Protein AF-A0A3D4Q399-F1 (afdb_monomer)

Radius of gyration: 35.66 Å; Cα contacts (8 Å, |Δi|>4): 294; chains: 1; bounding box: 80×86×96 Å

Mean predicted aligned error: 15.72 Å

Sequence (279 aa):
MKLKARSMSRVTKSSGGRRWWSLGGRVKPSRARSAFMILAFTISIWSCSKIPARKALINIVTPPGIKRGSLNWRVMMNFKSSLLRMRQRAFTLIEMLVVLIIVSLIVTLIVQGFGYTLGLYQRVVKSQNNAYQEVLVYHWFTSSLQSQVAMRPDDRALEGDSVQLSTYSFQPLLAKQGVKTLIRWELQVQAGELVLGYTEGQTRFPVQRWPRATGQFEYLDDQGKWLRNWPAEKTDSNPLPKAIRLLVNSGRDSFNYVVKVETRQRAEVTSDELMYGRD

Solvent-accessible surface area (backbone atoms only — not comparable to full-atom values): 17816 Å² total; per-residue (Å²): 139,90,85,88,88,78,87,84,90,82,87,83,87,82,89,77,89,77,92,78,81,86,82,85,80,81,79,78,81,84,86,77,88,90,84,89,85,84,86,84,86,85,85,82,91,84,83,86,88,80,82,81,87,73,88,73,86,73,84,74,82,75,80,89,79,79,80,81,74,84,74,72,76,85,72,78,84,68,81,70,90,80,81,86,84,74,81,87,65,83,76,47,74,64,58,62,49,52,50,52,52,54,51,53,52,51,53,50,53,49,55,53,53,50,53,53,53,53,54,51,50,53,51,51,53,54,52,48,54,53,53,51,50,55,51,50,51,51,49,54,55,37,49,34,50,34,40,34,48,72,49,58,94,92,42,87,24,46,43,33,39,38,47,36,38,37,33,36,12,30,34,47,93,82,57,66,69,76,41,86,38,59,36,33,44,36,57,43,80,55,98,65,21,29,30,39,33,41,34,45,84,90,49,71,50,79,73,47,77,38,73,65,31,50,67,37,36,36,32,23,43,97,87,71,46,77,33,53,45,38,69,60,88,92,58,97,58,75,71,61,50,54,26,42,33,42,41,35,43,40,90,90,48,74,49,76,50,76,33,66,41,49,76,56,75,70,78,74,81,48,74,67,46,55,73,70,73,59,127

Secondary structure (DSSP, 8-state):
----------------------------------SS-SS--SS-SS---------------PPS--------GGGSS------S--------HHHHHHHHHHHHHHHHHHHHHHHHHHHHHHHHHHHHHHHHHHHHHHHHHHHHHHTBBPPPTTS--EEE-SSEEEEEESS-SSSPTTS-EEEEEEEEEETTEEEEEEEETTEEEEEEEEET-EEEEEEE-TTS-EESSBSPTT----SS-SEEEEEEEETTEEEEEEEE---BPPPP--HHHHHTT--

Nearest PDB structures (foldseek):
  8es4-assembly1_A  TM=5.317E-01  e=3.625E-01  Shigella phage Buco
  3fdc-assembly1_B-2  TM=2.762E-01  e=4.553E-01  Gallus gallus
  8xb5-assembly1_A  TM=3.349E-01  e=1.200E+00  Acinetobacter phage SH-Ab 15497
  5im6-assembly1_U  TM=2.715E-01  e=1.345E+00  Deinococcus radiodurans R1 = ATCC 13939 = DSM 20539
  3nqn-assembly1_A  TM=2.653E-01  e=2.005E+00  Deinococcus radiodurans

Foldseek 3Di:
DDDDDDDDDDDDDDDDDDDDDDDDPPDDPPPDDDPDDDPPDDDDPPDDPDDDDDPDPDPPPDDPDDDDDPDPPPPPPPPDPPPPDDDPPCPDPVNVVVVVVVVVVVVVVVVVVVVVVVVVVVVVVVVVVVVVLVVVLLCLVQQFQQQFEQDDPVDQAWWDFFFKIKHWGQDHPPDDRRDTWIKMWGWDQDPQKTWTWIDTDHDIDTSDIAHNKDKTKWFQAPVRDTHRTPPDPPDPGRSHGQKMWMWMGHPPDIDIRIHGHDHPDDPDCPPVNVVVVND

pLDDT: mean 77.87, std 21.14, range [39.78, 98.62]

Structure (mmCIF, N/CA/C/O backbone):
data_AF-A0A3D4Q399-F1
#
_entry.id   AF-A0A3D4Q399-F1
#
loop_
_atom_site.group_PDB
_atom_site.id
_atom_site.type_symbol
_atom_site.label_atom_id
_atom_site.label_alt_id
_atom_site.label_comp_id
_atom_site.label_asym_id
_atom_site.label_entity_id
_atom_site.label_seq_id
_atom_site.pdbx_PDB_ins_code
_atom_site.Cartn_x
_atom_site.Cartn_y
_atom_site.Cartn_z
_atom_site.occupancy
_atom_site.B_iso_or_equiv
_atom_site.auth_seq_id
_atom_site.auth_comp_id
_atom_site.auth_asym_id
_atom_site.auth_atom_id
_atom_site.pdbx_PDB_model_num
ATOM 1 N N . MET A 1 1 ? 31.698 -28.554 -42.834 1.00 47.84 1 MET A N 1
ATOM 2 C CA . MET A 1 1 ? 32.260 -29.155 -41.605 1.00 47.84 1 MET A CA 1
ATOM 3 C C . MET A 1 1 ? 31.104 -29.519 -40.679 1.00 47.84 1 MET A C 1
ATOM 5 O O . MET A 1 1 ? 30.393 -28.636 -40.226 1.00 47.84 1 MET A O 1
ATOM 9 N N . LYS A 1 2 ? 30.827 -30.820 -40.52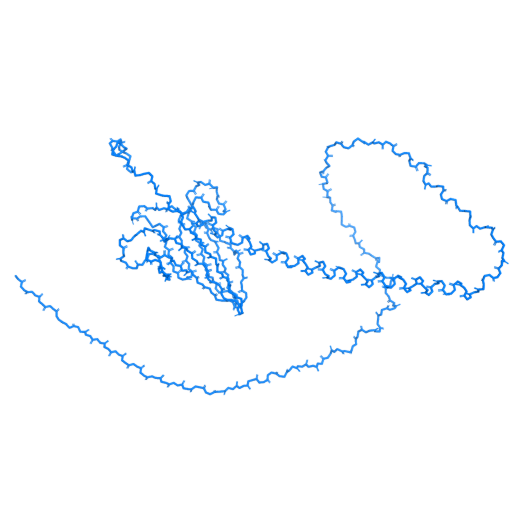8 1.00 46.53 2 LYS A N 1
ATOM 10 C CA . LYS A 1 2 ? 29.749 -31.389 -39.701 1.00 46.53 2 LYS A CA 1
ATOM 11 C C . LYS A 1 2 ? 30.276 -31.602 -38.285 1.00 46.53 2 LYS A C 1
ATOM 13 O O . LYS A 1 2 ? 31.221 -32.366 -38.162 1.00 46.53 2 LYS A O 1
ATOM 18 N N . LEU A 1 3 ? 29.613 -31.085 -37.252 1.00 47.97 3 LEU A N 1
ATOM 19 C CA . LEU A 1 3 ? 29.623 -31.721 -35.931 1.00 47.97 3 LEU A CA 1
ATOM 20 C C . LEU A 1 3 ? 28.232 -31.608 -35.299 1.00 47.97 3 LEU A C 1
ATOM 22 O O . LEU A 1 3 ? 27.716 -30.536 -35.009 1.00 47.97 3 LEU A O 1
ATOM 26 N N . LYS A 1 4 ? 27.621 -32.784 -35.179 1.00 54.34 4 LYS A N 1
ATOM 27 C CA . LYS A 1 4 ? 26.294 -33.093 -34.661 1.00 54.34 4 LYS A CA 1
ATOM 28 C C . LYS A 1 4 ? 26.519 -33.638 -33.254 1.00 54.34 4 LYS A C 1
ATOM 30 O O . LYS A 1 4 ? 27.034 -34.745 -33.133 1.00 54.34 4 LYS A O 1
ATOM 35 N N . ALA A 1 5 ? 26.153 -32.890 -32.217 1.00 52.06 5 ALA A N 1
ATOM 36 C CA . ALA A 1 5 ? 26.158 -33.383 -30.841 1.00 52.06 5 ALA A CA 1
ATOM 37 C C . ALA A 1 5 ? 24.713 -33.592 -30.374 1.00 52.06 5 ALA A C 1
ATOM 39 O O . ALA A 1 5 ? 23.863 -32.710 -30.456 1.00 52.06 5 ALA A O 1
ATOM 40 N N . ARG A 1 6 ? 24.448 -34.831 -29.974 1.00 52.09 6 ARG A N 1
ATOM 41 C CA . ARG A 1 6 ? 23.167 -35.440 -29.622 1.00 52.09 6 ARG A CA 1
ATOM 42 C C . ARG A 1 6 ? 23.234 -35.794 -28.133 1.00 52.09 6 ARG A C 1
ATOM 44 O O . ARG A 1 6 ? 24.308 -36.160 -27.672 1.00 52.09 6 ARG A O 1
ATOM 51 N N . SER A 1 7 ? 22.068 -35.858 -27.483 1.00 42.72 7 SER A N 1
ATOM 52 C CA . SER A 1 7 ? 21.807 -36.526 -26.190 1.00 42.72 7 SER A CA 1
ATOM 53 C C . SER A 1 7 ? 22.109 -35.693 -24.936 1.00 42.72 7 SER A C 1
ATOM 55 O O . SER A 1 7 ? 23.240 -35.296 -24.711 1.00 42.72 7 SER A O 1
ATOM 57 N N . MET A 1 8 ? 21.130 -35.480 -24.048 1.00 44.59 8 MET A N 1
ATOM 58 C CA . MET A 1 8 ? 20.676 -36.497 -23.092 1.00 44.59 8 MET A CA 1
ATOM 59 C C . MET A 1 8 ? 19.492 -35.967 -22.261 1.00 44.59 8 MET A C 1
ATOM 61 O O . MET A 1 8 ? 19.626 -35.071 -21.433 1.00 44.59 8 MET A O 1
ATOM 65 N N . SER A 1 9 ? 18.312 -36.537 -22.488 1.00 51.00 9 SER A N 1
ATOM 66 C CA . SER A 1 9 ? 17.115 -36.369 -21.663 1.00 51.00 9 SER A CA 1
ATOM 67 C C . SER A 1 9 ? 17.254 -37.173 -20.370 1.00 51.00 9 SER A C 1
ATOM 69 O O . SER A 1 9 ? 17.483 -38.383 -20.433 1.00 51.00 9 SER A O 1
ATOM 71 N N . ARG A 1 10 ? 17.051 -36.550 -19.205 1.00 48.59 10 ARG A N 1
ATOM 72 C CA . ARG A 1 10 ? 16.887 -37.271 -17.936 1.00 48.59 10 ARG A CA 1
ATOM 73 C C . ARG A 1 10 ? 15.545 -36.894 -17.308 1.00 48.59 10 ARG A C 1
ATOM 75 O O . ARG A 1 10 ? 15.396 -35.855 -16.679 1.00 48.59 10 ARG A O 1
ATOM 82 N N . VAL A 1 11 ? 14.564 -37.760 -17.545 1.00 50.88 11 VAL A N 1
ATOM 83 C CA . VAL A 1 11 ? 13.263 -37.790 -16.874 1.00 50.88 11 VAL A CA 1
ATOM 84 C C . VAL A 1 11 ? 13.470 -38.462 -15.521 1.00 50.88 11 VAL A C 1
ATOM 86 O O . VAL A 1 11 ? 13.838 -39.633 -15.473 1.00 50.88 11 VAL A O 1
ATOM 89 N N . THR A 1 12 ? 13.219 -37.753 -14.423 1.00 55.22 12 THR A N 1
ATOM 90 C CA . THR A 1 12 ? 13.072 -38.361 -13.097 1.00 55.22 12 THR A CA 1
ATOM 91 C C . THR A 1 12 ? 11.623 -38.225 -12.646 1.00 55.22 12 THR A C 1
ATOM 93 O O . THR A 1 12 ? 11.138 -37.175 -12.238 1.00 55.22 12 THR A O 1
ATOM 96 N N . LYS A 1 13 ? 10.910 -39.344 -12.769 1.00 51.25 13 LYS A N 1
ATOM 97 C CA . LYS A 1 13 ? 9.599 -39.600 -12.176 1.00 51.25 13 LYS A CA 1
ATOM 98 C C . LYS A 1 13 ? 9.850 -39.947 -10.704 1.00 51.25 13 LYS A C 1
ATOM 100 O O . LYS A 1 13 ? 10.507 -40.946 -10.435 1.00 51.25 13 LYS A O 1
ATOM 105 N N . SER A 1 14 ? 9.347 -39.149 -9.764 1.00 49.12 14 SER A N 1
ATOM 106 C CA . SER A 1 14 ? 9.286 -39.528 -8.346 1.00 49.12 14 SER A CA 1
ATOM 107 C C . SER A 1 14 ? 7.846 -39.439 -7.863 1.00 49.12 14 SER A C 1
ATOM 109 O O . SER A 1 14 ? 7.320 -38.382 -7.524 1.00 49.12 14 SER A O 1
ATOM 111 N N . SER A 1 15 ? 7.196 -40.595 -7.915 1.00 50.81 15 SER A N 1
ATOM 112 C CA . SER A 1 15 ? 5.984 -40.937 -7.189 1.00 50.81 15 SER A CA 1
ATOM 113 C C . SER A 1 15 ? 6.322 -41.136 -5.712 1.00 50.81 15 SER A C 1
ATOM 115 O O . SER A 1 15 ? 7.136 -41.994 -5.378 1.00 50.81 15 SER A O 1
ATOM 117 N N . GLY A 1 16 ? 5.665 -40.396 -4.825 1.00 47.19 16 GLY A N 1
ATOM 118 C CA . GLY A 1 16 ? 5.862 -40.540 -3.385 1.00 47.19 16 GLY A CA 1
ATOM 119 C C . GLY A 1 16 ? 4.667 -40.022 -2.610 1.00 47.19 16 GLY A C 1
ATOM 120 O O . GLY A 1 16 ? 4.724 -38.955 -2.009 1.00 47.19 16 GLY A O 1
ATOM 121 N N . GLY A 1 17 ? 3.567 -40.773 -2.647 1.00 45.75 17 GLY A N 1
ATOM 122 C CA . GLY A 1 17 ? 2.434 -40.531 -1.770 1.00 45.75 17 GLY A CA 1
ATOM 123 C C . GLY A 1 17 ? 2.828 -40.711 -0.307 1.00 45.75 17 GLY A C 1
ATOM 124 O O . GLY A 1 17 ? 3.533 -41.654 0.038 1.00 45.75 17 GLY A O 1
ATOM 125 N N . ARG A 1 18 ? 2.311 -39.843 0.562 1.00 49.12 18 ARG A N 1
ATOM 126 C CA . ARG A 1 18 ? 2.068 -40.165 1.969 1.00 49.12 18 ARG A CA 1
ATOM 127 C C . ARG A 1 18 ? 0.850 -39.388 2.456 1.00 49.12 18 ARG A C 1
ATOM 129 O O . ARG A 1 18 ? 0.896 -38.182 2.667 1.00 49.12 18 ARG A O 1
ATOM 136 N N . ARG A 1 19 ? -0.244 -40.139 2.606 1.00 46.94 19 ARG A N 1
ATOM 137 C CA . ARG A 1 19 ? -1.398 -39.804 3.441 1.00 46.94 19 ARG A CA 1
ATOM 138 C C . ARG A 1 19 ? -0.892 -39.584 4.864 1.00 46.94 19 ARG A C 1
ATOM 140 O O . ARG A 1 19 ? -0.220 -40.463 5.394 1.00 46.94 19 ARG A O 1
ATOM 147 N N . TRP A 1 20 ? -1.269 -38.471 5.478 1.00 47.75 20 TRP A N 1
ATOM 148 C CA . TRP A 1 20 ? -1.254 -38.330 6.928 1.00 47.75 20 TRP A CA 1
ATOM 149 C C . TRP A 1 20 ? -2.671 -38.045 7.399 1.00 47.75 20 TRP A C 1
ATOM 151 O O . TRP A 1 20 ? -3.330 -37.108 6.951 1.00 47.75 20 TRP A O 1
ATOM 161 N N . TRP A 1 21 ? -3.135 -38.955 8.245 1.00 40.59 21 TRP A N 1
ATOM 162 C CA . TRP A 1 21 ? -4.395 -38.904 8.956 1.00 40.59 21 TRP A CA 1
ATOM 163 C C . TRP A 1 21 ? -4.330 -37.910 10.117 1.00 40.59 21 TRP A C 1
ATOM 165 O O . TRP A 1 21 ? -3.277 -37.658 10.694 1.00 40.59 21 TRP A O 1
ATOM 175 N N . SER A 1 22 ? -5.520 -37.396 10.419 1.00 46.66 22 SER A N 1
ATOM 176 C CA . SER A 1 22 ? -6.016 -36.777 11.648 1.00 46.66 22 SER A CA 1
ATOM 177 C C . SER A 1 22 ? -5.094 -36.698 12.869 1.00 46.66 22 SER A C 1
ATOM 179 O O . SER A 1 22 ? -4.645 -37.720 13.374 1.00 46.66 22 SER A O 1
ATOM 181 N N . LEU A 1 23 ? -5.089 -35.523 13.501 1.00 45.78 23 LEU A N 1
ATOM 182 C CA . LEU A 1 23 ? -5.357 -35.408 14.937 1.00 45.78 23 LEU A CA 1
ATOM 183 C C . LEU A 1 23 ? -6.148 -34.116 15.177 1.00 45.78 23 LEU A C 1
ATOM 185 O O . LEU A 1 23 ? -5.630 -33.003 15.111 1.00 45.78 23 LEU A O 1
ATOM 189 N N . GLY A 1 24 ? -7.451 -34.288 15.401 1.00 42.50 24 GLY A N 1
ATOM 190 C CA . GLY A 1 24 ? -8.357 -33.229 15.815 1.00 42.50 24 GLY A CA 1
ATOM 191 C C . GLY A 1 24 ? -8.079 -32.826 17.259 1.00 42.50 24 GLY A C 1
ATOM 192 O O . GLY A 1 24 ? -8.531 -33.483 18.193 1.00 42.50 24 GLY A O 1
ATOM 193 N N . GLY A 1 25 ? -7.372 -31.714 17.441 1.00 39.97 25 GLY A N 1
ATOM 194 C CA . GLY A 1 25 ? -7.284 -31.009 18.716 1.00 39.97 25 GLY A CA 1
ATOM 195 C C . GLY A 1 25 ? -8.556 -30.198 18.957 1.00 39.97 25 GLY A C 1
ATOM 196 O O . GLY A 1 25 ? -8.646 -29.033 18.579 1.00 39.97 25 GLY A O 1
ATOM 197 N N . ARG A 1 26 ? -9.563 -30.825 19.571 1.00 45.41 26 ARG A N 1
ATOM 198 C CA . ARG A 1 26 ? -10.788 -30.171 20.046 1.00 45.41 26 ARG A CA 1
ATOM 199 C C . ARG A 1 26 ? -10.433 -29.273 21.243 1.00 45.41 26 ARG A C 1
ATOM 201 O O . ARG A 1 26 ? -10.430 -29.724 22.385 1.00 45.41 26 ARG A O 1
ATOM 208 N N . VAL A 1 27 ? -10.106 -28.006 20.983 1.00 52.50 27 VAL A N 1
ATOM 209 C CA . VAL A 1 27 ? -9.871 -26.992 22.024 1.00 52.50 27 VAL A CA 1
ATOM 210 C C . VAL A 1 27 ? -11.198 -26.697 22.730 1.00 52.50 27 VAL A C 1
ATOM 212 O O . VAL A 1 27 ? -12.131 -26.163 22.131 1.00 52.50 27 VAL A O 1
ATOM 215 N N . LYS A 1 28 ? -11.299 -27.085 24.006 1.00 50.75 28 LYS A N 1
ATOM 216 C CA . LYS A 1 28 ? -12.410 -26.721 24.896 1.00 50.75 28 LYS A CA 1
ATOM 217 C C . LYS A 1 28 ? -12.419 -25.195 25.092 1.00 50.75 28 LYS A C 1
ATOM 219 O O . LYS A 1 28 ? -11.413 -24.666 25.562 1.00 50.75 28 LYS A O 1
ATOM 224 N N . PRO A 1 29 ? -13.523 -24.477 24.824 1.00 49.66 29 PRO A N 1
ATOM 225 C CA . PRO A 1 29 ? -13.655 -23.102 25.280 1.00 49.66 29 PRO A CA 1
ATOM 226 C C . PRO A 1 29 ? -13.885 -23.104 26.796 1.00 49.66 29 PRO A C 1
ATOM 228 O O . PRO A 1 29 ? -14.908 -23.591 27.284 1.00 49.66 29 PRO A O 1
ATOM 231 N N . SER A 1 30 ? -12.930 -22.562 27.551 1.00 48.47 30 SER A N 1
ATOM 232 C CA . SER A 1 30 ? -13.087 -22.271 28.974 1.00 48.47 30 SER A CA 1
ATOM 233 C C . SER A 1 30 ? -14.124 -21.158 29.156 1.00 48.47 30 SER A C 1
ATOM 235 O O . SER A 1 30 ? -13.801 -19.973 29.214 1.00 48.47 30 SER A O 1
ATOM 237 N N . ARG A 1 31 ? -15.399 -21.542 29.237 1.00 49.66 31 ARG A N 1
ATOM 238 C CA . ARG A 1 31 ? -16.457 -20.722 29.831 1.00 49.66 31 ARG A CA 1
ATOM 239 C C . ARG A 1 31 ? -16.264 -20.726 31.344 1.00 49.66 31 ARG A C 1
ATOM 241 O O . ARG A 1 31 ? -16.789 -21.591 32.032 1.00 49.66 31 ARG A O 1
ATOM 248 N N . ALA A 1 32 ? -15.507 -19.770 31.858 1.00 47.16 32 ALA A N 1
ATOM 249 C CA . ALA A 1 32 ? -15.549 -19.423 33.269 1.00 47.16 32 ALA A CA 1
ATOM 250 C C . ALA A 1 32 ? -15.130 -17.963 33.434 1.00 47.16 32 ALA A C 1
ATOM 252 O O . ALA A 1 32 ? -14.024 -17.601 33.044 1.00 47.16 32 ALA A O 1
ATOM 253 N N . ARG A 1 33 ? -16.015 -17.190 34.081 1.00 45.75 33 ARG A N 1
ATOM 254 C CA . ARG A 1 33 ? -15.886 -15.799 34.569 1.00 45.75 33 ARG A CA 1
ATOM 255 C C . ARG A 1 33 ? -16.678 -14.760 33.772 1.00 45.75 33 ARG A C 1
ATOM 257 O O . ARG A 1 33 ? -16.149 -13.816 33.202 1.00 45.75 33 ARG A O 1
ATOM 264 N N . SER A 1 34 ? -17.998 -14.905 33.842 1.00 46.34 34 SER A N 1
ATOM 265 C CA . SER A 1 34 ? -18.955 -13.805 33.687 1.00 46.34 34 SER A CA 1
ATOM 266 C C . SER A 1 34 ? -19.959 -13.885 34.832 1.00 46.34 34 SER A C 1
ATOM 268 O O . SER A 1 34 ? -21.080 -14.331 34.647 1.00 46.34 34 SER A O 1
ATOM 270 N N . ALA A 1 35 ? -19.511 -13.553 36.041 1.00 44.88 35 ALA A N 1
ATOM 271 C CA . ALA A 1 35 ? -20.363 -13.319 37.206 1.00 44.88 35 ALA A CA 1
ATOM 272 C C . ALA A 1 35 ? -19.471 -12.778 38.326 1.00 44.88 35 ALA A C 1
ATOM 274 O O . ALA A 1 35 ? -18.922 -13.576 39.064 1.00 44.88 35 ALA A O 1
ATOM 275 N N . PHE A 1 36 ? -19.216 -11.466 38.358 1.00 43.56 36 PHE A N 1
ATOM 276 C CA . PHE A 1 36 ? -18.825 -10.670 39.541 1.00 43.56 36 PHE A CA 1
ATOM 277 C C . PHE A 1 36 ? -18.409 -9.265 39.070 1.00 43.56 36 PHE A C 1
ATOM 279 O O . PHE A 1 36 ? -17.234 -8.921 39.069 1.00 43.56 36 PHE A O 1
ATOM 286 N N . MET A 1 37 ? -19.355 -8.452 38.582 1.00 41.25 37 MET A N 1
ATOM 287 C CA . MET A 1 37 ? -19.074 -7.026 38.336 1.00 41.25 37 MET A CA 1
ATOM 288 C C . MET A 1 37 ? -20.336 -6.149 38.268 1.00 41.25 37 MET A C 1
ATOM 290 O O . MET A 1 37 ? -20.441 -5.284 37.409 1.00 41.25 37 MET A O 1
ATOM 294 N N . ILE A 1 38 ? -21.329 -6.378 39.141 1.00 41.88 38 ILE A N 1
ATOM 295 C CA . ILE A 1 38 ? -22.536 -5.518 39.202 1.00 41.88 38 ILE A CA 1
ATOM 296 C C . ILE A 1 38 ? -22.775 -4.894 40.596 1.00 41.88 38 ILE A C 1
ATOM 298 O O . ILE A 1 38 ? -23.639 -4.043 40.743 1.00 41.88 38 ILE A O 1
ATOM 302 N N . LEU A 1 39 ? -21.959 -5.180 41.619 1.00 42.34 39 LEU A N 1
ATOM 303 C CA . LEU A 1 39 ? -22.230 -4.712 42.995 1.00 42.34 39 LEU A CA 1
ATOM 304 C C . LEU A 1 39 ? -21.213 -3.724 43.596 1.00 42.34 39 LEU A C 1
ATOM 306 O O . LEU A 1 39 ? -21.154 -3.577 44.809 1.00 42.34 39 LEU A O 1
ATOM 310 N N . ALA A 1 40 ? -20.443 -3.003 42.774 1.00 41.66 40 ALA A N 1
ATOM 311 C CA . ALA A 1 40 ? -19.459 -2.023 43.259 1.00 41.66 40 ALA A CA 1
ATOM 312 C C . ALA A 1 40 ? -19.575 -0.646 42.577 1.00 41.66 40 ALA A C 1
ATOM 314 O O . ALA A 1 40 ? -18.569 -0.061 42.188 1.00 41.66 40 ALA A O 1
ATOM 315 N N . PHE A 1 41 ? -20.797 -0.125 42.409 1.00 41.38 41 PHE A N 1
ATOM 316 C CA . PHE A 1 41 ? -21.027 1.197 41.800 1.00 41.38 41 PHE A CA 1
ATOM 317 C C . PHE A 1 41 ? -21.772 2.191 42.705 1.00 41.38 41 PHE A C 1
ATOM 319 O O . PHE A 1 41 ? -22.476 3.067 42.213 1.00 41.38 41 PHE A O 1
ATOM 326 N N . THR A 1 42 ? -21.622 2.087 44.030 1.00 46.28 42 THR A N 1
ATOM 327 C CA . THR A 1 42 ? -22.269 3.030 44.966 1.00 46.28 42 THR A CA 1
ATOM 328 C C . THR A 1 42 ? -21.347 3.771 45.935 1.00 46.28 42 THR A C 1
ATOM 330 O O . THR A 1 42 ? -21.842 4.631 46.651 1.00 46.28 42 THR A O 1
ATOM 333 N N . ILE A 1 43 ? -20.021 3.567 45.944 1.00 46.81 43 ILE A N 1
ATOM 334 C CA . ILE A 1 43 ? -19.119 4.359 46.813 1.00 46.81 43 ILE A CA 1
ATOM 335 C C . ILE A 1 43 ? -17.766 4.621 46.122 1.00 46.81 43 ILE A C 1
ATOM 337 O O . ILE A 1 43 ? -16.763 3.983 46.424 1.00 46.81 43 ILE A O 1
ATOM 341 N N . SER A 1 44 ? -17.714 5.544 45.156 1.00 39.78 44 SER A N 1
ATOM 342 C CA . SER A 1 44 ? -16.447 6.131 44.659 1.00 39.78 44 SER A CA 1
ATOM 343 C C . SER A 1 44 ? -16.669 7.440 43.893 1.00 39.78 44 SER A C 1
ATOM 345 O O . SER A 1 44 ? -16.255 7.593 42.751 1.00 39.78 44 SER A O 1
ATOM 347 N N . ILE A 1 45 ? -17.337 8.411 44.523 1.00 47.00 45 ILE A N 1
ATOM 348 C CA . ILE A 1 45 ? -17.391 9.802 44.022 1.00 47.00 45 ILE A CA 1
ATOM 349 C C . ILE A 1 45 ? -16.529 10.753 44.885 1.00 47.00 45 ILE A C 1
ATOM 351 O O . ILE A 1 45 ? -16.427 11.937 44.592 1.00 47.00 45 ILE A O 1
ATOM 355 N N . TRP A 1 46 ? -15.804 10.262 45.901 1.00 48.19 46 TRP A N 1
ATOM 356 C CA . TRP A 1 46 ? -15.085 11.139 46.845 1.00 48.19 46 TRP A CA 1
ATOM 357 C C . TRP A 1 46 ? -13.580 10.890 47.011 1.00 48.19 46 TRP A C 1
ATOM 359 O O . TRP A 1 46 ? -13.013 11.163 48.064 1.00 48.19 46 TRP A O 1
ATOM 369 N N . SER A 1 47 ? -12.891 10.406 45.973 1.00 43.84 47 SER A N 1
ATOM 370 C CA . SER A 1 47 ? -11.422 10.379 45.992 1.00 43.84 47 SER A CA 1
ATOM 371 C C . SER A 1 47 ? -10.825 10.578 44.601 1.00 43.84 47 SER A C 1
ATOM 373 O O . SER A 1 47 ? -10.410 9.644 43.927 1.00 43.84 47 SER A O 1
ATOM 375 N N . CYS A 1 48 ? -10.817 11.828 44.143 1.00 41.28 48 CYS A N 1
ATOM 376 C CA . CYS A 1 48 ? -9.988 12.250 43.016 1.00 41.28 48 CYS A CA 1
ATOM 377 C C . CYS A 1 48 ? -9.467 13.675 43.260 1.00 41.28 48 CYS A C 1
ATOM 379 O O . CYS A 1 48 ? -9.673 14.582 42.458 1.00 41.28 48 CYS A O 1
ATOM 381 N N . SER A 1 49 ? -8.802 13.889 44.402 1.00 53.41 49 SER A N 1
ATOM 382 C CA . SER A 1 49 ? -7.953 15.061 44.631 1.00 53.41 49 SER A CA 1
ATOM 383 C C . SER A 1 49 ? -6.485 14.627 44.593 1.00 53.41 49 SER A C 1
ATOM 385 O O . SER A 1 49 ? -5.958 14.062 45.544 1.00 53.41 49 SER A O 1
ATOM 387 N N . LYS A 1 50 ? -5.847 14.838 43.437 1.00 51.66 50 LYS A N 1
ATOM 388 C CA . LYS A 1 50 ? -4.410 15.131 43.231 1.00 51.66 50 LYS A CA 1
ATOM 389 C C . LYS A 1 50 ? -4.047 14.835 41.778 1.00 51.66 50 LYS A C 1
ATOM 391 O O . LYS A 1 50 ? -3.441 13.820 41.454 1.00 51.66 50 LYS A O 1
ATOM 396 N N . ILE A 1 51 ? -4.400 15.768 40.899 1.00 51.22 51 ILE A N 1
ATOM 397 C CA . ILE A 1 51 ? -3.733 15.906 39.605 1.00 51.22 51 ILE A CA 1
ATOM 398 C C . ILE A 1 51 ? -2.583 16.900 39.831 1.00 51.22 51 ILE A C 1
ATOM 400 O O . ILE A 1 51 ? -2.853 18.049 40.190 1.00 51.22 51 ILE A O 1
ATOM 404 N N . PRO A 1 52 ? -1.309 16.496 39.685 1.00 57.50 52 PRO A N 1
ATOM 405 C CA . PRO A 1 52 ? -0.193 17.427 39.750 1.00 57.50 52 PRO A CA 1
ATOM 406 C C . PRO A 1 52 ? -0.225 18.346 38.525 1.00 57.50 52 PRO A C 1
ATOM 408 O O . PRO A 1 52 ? -0.224 17.891 37.380 1.00 57.50 52 PRO A O 1
ATOM 411 N N . ALA A 1 53 ? -0.251 19.652 38.778 1.00 46.12 53 ALA A N 1
ATOM 412 C CA . ALA A 1 53 ? -0.204 20.695 37.765 1.00 46.12 53 ALA A CA 1
ATOM 413 C C . ALA A 1 53 ? 1.123 20.642 36.986 1.00 46.12 53 ALA A C 1
ATOM 415 O O . ALA A 1 53 ? 2.122 21.243 37.381 1.00 46.12 53 ALA A O 1
ATOM 416 N N . ARG A 1 54 ? 1.146 19.934 35.852 1.00 51.94 54 ARG A N 1
ATOM 417 C CA . ARG A 1 54 ? 2.186 20.117 34.836 1.00 51.94 54 ARG A CA 1
ATOM 418 C C . ARG A 1 54 ? 1.838 21.350 34.008 1.00 51.94 54 ARG A C 1
ATOM 420 O O . ARG A 1 54 ? 0.872 21.350 33.251 1.00 51.94 54 ARG A O 1
ATOM 427 N N . LYS A 1 55 ? 2.651 22.397 34.160 1.00 55.62 55 LYS A N 1
ATOM 428 C CA . LYS A 1 55 ? 2.701 23.567 33.277 1.00 55.62 55 LYS A CA 1
ATOM 429 C C . LYS A 1 55 ? 3.095 23.115 31.865 1.00 55.62 55 LYS A C 1
ATOM 431 O O . LYS A 1 55 ? 4.277 23.042 31.547 1.00 55.62 55 LYS A O 1
ATOM 436 N N . ALA A 1 56 ? 2.113 22.787 31.033 1.00 49.19 56 ALA A N 1
ATOM 437 C CA . ALA A 1 56 ? 2.294 22.718 29.591 1.00 49.19 56 ALA A CA 1
ATOM 438 C C . ALA A 1 56 ? 2.095 24.134 29.033 1.00 49.19 56 ALA A C 1
ATOM 440 O O . ALA A 1 56 ? 0.977 24.644 28.987 1.00 49.19 56 ALA A O 1
ATOM 441 N N . LEU A 1 57 ? 3.200 24.787 28.672 1.00 48.78 57 LEU A N 1
ATOM 442 C CA . LEU A 1 57 ? 3.203 26.027 27.900 1.00 48.78 57 LEU A CA 1
ATOM 443 C C . LEU A 1 57 ? 2.691 25.711 26.490 1.00 48.78 57 LEU A C 1
ATOM 445 O O . LEU A 1 57 ? 3.451 25.321 25.608 1.00 48.78 57 LEU A O 1
ATOM 449 N N . ILE A 1 58 ? 1.380 25.837 26.298 1.00 46.91 58 ILE A N 1
ATOM 450 C CA . ILE A 1 58 ? 0.755 25.840 24.979 1.00 46.91 58 ILE A CA 1
ATOM 451 C C . ILE A 1 58 ? 0.890 27.268 24.444 1.00 46.91 58 ILE A C 1
ATOM 453 O O . ILE A 1 58 ? 0.173 28.171 24.874 1.00 46.91 58 ILE A O 1
ATOM 457 N N . ASN A 1 59 ? 1.824 27.473 23.513 1.00 46.56 59 ASN A N 1
ATOM 458 C CA . ASN A 1 59 ? 1.858 28.664 22.665 1.00 46.56 59 ASN A CA 1
ATOM 459 C C . ASN A 1 59 ? 0.662 28.597 21.707 1.00 46.56 59 ASN A C 1
ATOM 461 O O . ASN A 1 59 ? 0.730 27.993 20.638 1.00 46.56 59 ASN A O 1
ATOM 465 N N . ILE A 1 60 ? -0.460 29.179 22.128 1.00 48.09 60 ILE A N 1
ATOM 466 C CA . ILE A 1 60 ? -1.639 29.370 21.287 1.00 48.09 60 ILE A CA 1
ATOM 467 C C . ILE A 1 60 ? -1.318 30.514 20.322 1.00 48.09 60 ILE A C 1
ATOM 469 O O . ILE A 1 60 ? -1.287 31.679 20.714 1.00 48.09 60 ILE A O 1
ATOM 473 N N . VAL A 1 61 ? -1.075 30.166 19.060 1.00 62.69 61 VAL A N 1
ATOM 474 C CA . VAL A 1 61 ? -1.072 31.113 17.941 1.00 62.69 61 VAL A CA 1
ATOM 475 C C . VAL A 1 61 ? -2.486 31.679 17.827 1.00 62.69 61 VAL A C 1
ATOM 477 O O . VAL A 1 61 ? -3.430 30.971 17.477 1.00 62.69 61 VAL A O 1
ATOM 480 N N . THR A 1 62 ? -2.652 32.945 18.195 1.00 56.34 62 THR A N 1
ATOM 481 C CA . THR A 1 62 ? -3.917 33.667 18.076 1.00 56.34 62 THR A CA 1
ATOM 482 C C . THR A 1 62 ? -4.127 34.110 16.624 1.00 56.34 62 THR A C 1
ATOM 484 O O . THR A 1 62 ? -3.234 34.724 16.038 1.00 56.34 62 THR A O 1
ATOM 487 N N . PRO A 1 63 ? -5.294 33.841 16.012 1.00 60.47 63 PRO A N 1
ATOM 488 C CA . PRO A 1 63 ? -5.627 34.417 14.717 1.00 60.47 63 PRO A CA 1
ATOM 489 C C . PRO A 1 63 ? -5.844 35.937 14.858 1.00 60.47 63 PRO A C 1
ATOM 491 O O . PRO A 1 63 ? -6.541 36.376 15.782 1.00 60.47 63 PRO A O 1
ATOM 494 N N . PRO A 1 64 ? -5.273 36.768 13.969 1.00 63.62 64 PRO A N 1
ATOM 495 C CA . PRO A 1 64 ? -5.508 38.205 13.981 1.00 63.62 64 PRO A CA 1
ATOM 496 C C . PRO A 1 64 ? -6.909 38.515 13.434 1.00 63.62 64 PRO A C 1
ATOM 498 O O . PRO A 1 64 ? -7.264 38.062 12.350 1.00 63.62 64 PRO A O 1
ATOM 501 N N . GLY A 1 65 ? -7.700 39.320 14.156 1.00 62.25 65 GLY A N 1
ATOM 502 C CA . GLY A 1 65 ? -8.822 40.041 13.533 1.00 62.25 65 GLY A CA 1
ATOM 503 C C . GLY A 1 65 ? -10.171 40.095 14.251 1.00 62.25 65 GLY A C 1
ATOM 504 O O . GLY A 1 65 ? -11.090 40.698 13.704 1.00 62.25 65 GLY A O 1
ATOM 505 N N . ILE A 1 66 ? -10.344 39.550 15.460 1.00 52.19 66 ILE A N 1
ATOM 506 C CA . ILE A 1 66 ? -11.629 39.687 16.173 1.00 52.19 66 ILE A CA 1
ATOM 507 C C . ILE A 1 66 ? -11.596 40.935 17.062 1.00 52.19 66 ILE A C 1
ATOM 509 O O . ILE A 1 66 ? -11.009 40.944 18.146 1.00 52.19 66 ILE A O 1
ATOM 513 N N . LYS A 1 67 ? -12.234 42.010 16.577 1.00 59.59 67 LYS A N 1
ATOM 514 C CA . LYS A 1 67 ? -12.482 43.238 17.340 1.00 59.59 67 LYS A CA 1
ATOM 515 C C . LYS A 1 67 ? -13.254 42.892 18.615 1.00 59.59 67 LYS A C 1
ATOM 517 O O . LYS A 1 67 ? -14.391 42.431 18.577 1.00 59.59 67 LYS A O 1
ATOM 522 N N . ARG A 1 68 ? -12.595 43.123 19.748 1.00 47.66 68 ARG A N 1
ATOM 523 C CA . ARG A 1 68 ? -13.086 42.902 21.107 1.00 47.66 68 ARG A CA 1
ATOM 524 C C . ARG A 1 68 ? -14.184 43.931 21.412 1.00 47.66 68 ARG A C 1
ATOM 526 O O . ARG A 1 68 ? -13.905 45.005 21.933 1.00 47.66 68 ARG A O 1
ATOM 533 N N . GLY A 1 69 ? -15.424 43.619 21.037 1.00 54.53 69 GLY A N 1
ATOM 534 C CA . GLY A 1 69 ? -16.598 44.350 21.507 1.00 54.53 69 GLY A CA 1
ATOM 535 C C . GLY A 1 69 ? -16.677 44.228 23.026 1.00 54.53 69 GLY A C 1
ATOM 536 O O . GLY A 1 69 ? -16.690 43.119 23.560 1.00 54.53 69 GLY A O 1
ATOM 537 N N . SER A 1 70 ? -16.659 45.362 23.722 1.00 59.28 70 SER A N 1
ATOM 538 C CA . SER A 1 70 ? -16.780 45.442 25.173 1.00 59.28 70 SER A CA 1
ATOM 539 C C . SER A 1 70 ? -18.172 44.972 25.600 1.00 59.28 70 SER A C 1
ATOM 541 O O . SER A 1 70 ? -19.110 45.763 25.704 1.00 59.28 70 SER A O 1
ATOM 543 N N . LEU A 1 71 ? -18.321 43.667 25.821 1.00 53.16 71 LEU A N 1
ATOM 544 C CA . LEU A 1 71 ? -19.527 43.117 26.417 1.00 53.16 71 LEU A CA 1
ATOM 545 C C . LEU A 1 71 ? -19.515 43.452 27.909 1.00 53.16 71 LEU A C 1
ATOM 547 O O . LEU A 1 71 ? -18.651 43.028 28.673 1.00 53.16 71 LEU A O 1
ATOM 551 N N . ASN A 1 72 ? -20.465 44.294 28.286 1.00 57.59 72 ASN A N 1
ATOM 552 C CA . ASN A 1 72 ? -20.688 44.807 29.622 1.00 57.59 72 ASN A CA 1
ATOM 553 C C . ASN A 1 72 ? -21.156 43.663 30.543 1.00 57.59 72 ASN A C 1
ATOM 555 O O . ASN A 1 72 ? -22.347 43.378 30.649 1.00 57.59 72 ASN A O 1
ATOM 559 N N . TRP A 1 73 ? -20.211 42.994 31.212 1.00 56.47 73 TRP A N 1
ATOM 560 C CA . TRP A 1 73 ? -20.455 41.856 32.116 1.00 56.47 73 TRP A CA 1
ATOM 561 C C . TRP A 1 73 ? -21.314 42.192 33.349 1.00 56.47 73 TRP A C 1
ATOM 563 O O . TRP A 1 73 ? -21.622 41.317 34.154 1.00 56.47 73 TRP A O 1
ATOM 573 N N . ARG A 1 74 ? -21.730 43.453 33.512 1.00 53.81 74 ARG A N 1
ATOM 574 C CA . ARG A 1 74 ? -22.438 43.952 34.695 1.00 53.81 74 ARG A CA 1
ATOM 575 C C . ARG A 1 74 ? -23.942 43.642 34.718 1.00 53.81 74 ARG A C 1
ATOM 577 O O . ARG A 1 74 ? -24.594 43.955 35.707 1.00 53.81 74 ARG A O 1
ATOM 584 N N . VAL A 1 75 ? -24.495 43.016 33.674 1.00 59.44 75 VAL A N 1
ATOM 585 C CA . VAL A 1 75 ? -25.952 42.791 33.548 1.00 59.44 75 VAL A CA 1
ATOM 586 C C . VAL A 1 75 ? -26.393 41.346 33.845 1.00 59.44 75 VAL A C 1
ATOM 588 O O . VAL A 1 75 ? -27.568 41.119 34.109 1.00 59.44 75 VAL A O 1
ATOM 591 N N . MET A 1 76 ? -25.491 40.358 33.916 1.00 50.72 76 MET A N 1
ATOM 592 C CA . MET A 1 76 ? -25.892 38.938 34.026 1.00 50.72 76 MET A CA 1
ATOM 593 C C . MET A 1 76 ? -25.725 38.279 35.407 1.00 50.72 76 MET A C 1
ATOM 595 O O . MET A 1 76 ? -25.920 37.074 35.526 1.00 50.72 76 MET A O 1
ATOM 599 N N . MET A 1 77 ? -25.435 39.043 36.467 1.00 51.78 77 MET A N 1
ATOM 600 C CA . MET A 1 77 ? -25.446 38.547 37.861 1.00 51.78 77 MET A CA 1
ATOM 601 C C . MET A 1 77 ? -26.595 39.135 38.691 1.00 51.78 77 MET A C 1
ATOM 603 O O . MET A 1 77 ? -26.440 39.445 39.865 1.00 51.78 77 MET A O 1
ATOM 607 N N . ASN A 1 78 ? -27.769 39.286 38.079 1.00 50.53 78 ASN A N 1
ATOM 608 C CA . ASN A 1 78 ? -29.014 39.582 38.791 1.00 50.53 78 ASN A CA 1
ATOM 609 C C . ASN A 1 78 ? -30.065 38.495 38.530 1.00 50.53 78 ASN A C 1
ATOM 611 O O . ASN A 1 78 ? -31.249 38.777 38.347 1.00 50.53 78 ASN A O 1
ATOM 615 N N . PHE A 1 79 ? -29.645 37.223 38.555 1.00 53.44 79 PHE A N 1
ATOM 616 C CA . PHE A 1 79 ? -30.580 36.124 38.792 1.00 53.44 79 PHE A CA 1
ATOM 617 C C . PHE A 1 79 ? -30.950 36.144 40.278 1.00 53.44 79 PHE A C 1
ATOM 619 O O . PHE A 1 79 ? -30.373 35.462 41.121 1.00 53.44 79 PHE A O 1
ATOM 626 N N . LYS A 1 80 ? -31.863 37.074 40.572 1.00 51.97 80 LYS A N 1
ATOM 627 C CA . LYS A 1 80 ? -32.550 37.307 41.835 1.00 51.97 80 LYS A CA 1
ATOM 628 C C . LYS A 1 80 ? -32.766 36.001 42.594 1.00 51.97 80 LYS A C 1
ATOM 630 O O . LYS A 1 80 ? -33.566 35.149 42.214 1.00 51.97 80 LYS A O 1
ATOM 635 N N . SER A 1 81 ? -32.128 35.942 43.749 1.00 54.41 81 SER A N 1
ATOM 636 C CA . SER A 1 81 ? -32.476 35.162 44.929 1.00 54.41 81 SER A CA 1
ATOM 637 C C . SER A 1 81 ? -33.858 35.566 45.485 1.00 54.41 81 SER A C 1
ATOM 639 O O . SER A 1 81 ? -34.003 35.937 46.645 1.00 54.41 81 SER A O 1
ATOM 641 N N . SER A 1 82 ? -34.906 35.504 44.660 1.00 56.34 82 SER A N 1
ATOM 642 C CA . SER A 1 82 ? -36.301 35.763 45.040 1.00 56.34 82 SER A CA 1
ATOM 643 C C . SER A 1 82 ? -37.115 34.467 45.088 1.00 56.34 82 SER A C 1
ATOM 645 O O . SER A 1 82 ? -38.182 34.375 44.490 1.00 56.34 82 SER A O 1
ATOM 647 N N . LEU A 1 83 ? -36.597 33.456 45.791 1.00 56.53 83 LEU A N 1
ATOM 648 C CA . LEU A 1 83 ? -37.268 32.165 46.011 1.00 56.53 83 LEU A CA 1
ATOM 649 C C . LEU A 1 83 ? -37.440 31.808 47.498 1.00 56.53 83 LEU A C 1
ATOM 651 O O . LEU A 1 83 ? -37.732 30.666 47.826 1.00 56.53 83 LEU A O 1
ATOM 655 N N . LEU A 1 84 ? -37.299 32.770 48.416 1.00 54.28 84 LEU A N 1
ATOM 656 C CA . LEU A 1 84 ? -37.459 32.527 49.858 1.00 54.28 84 LEU A CA 1
ATOM 657 C C . LEU A 1 84 ? -38.513 33.439 50.489 1.00 54.28 84 LEU A C 1
ATOM 659 O O . LEU A 1 84 ? -38.262 34.133 51.473 1.00 54.28 84 LEU A O 1
ATOM 663 N N . ARG A 1 85 ? -39.722 33.439 49.920 1.00 60.16 85 ARG A N 1
ATOM 664 C CA . ARG A 1 85 ? -40.922 33.835 50.669 1.00 60.16 85 ARG A CA 1
ATOM 665 C C . ARG A 1 85 ? -42.193 33.235 50.060 1.00 60.16 85 ARG A C 1
ATOM 667 O O . ARG A 1 85 ? -43.076 33.943 49.596 1.00 60.16 85 ARG A O 1
ATOM 674 N N . MET A 1 86 ? -42.288 31.906 50.071 1.00 57.75 86 MET A N 1
ATOM 675 C CA . MET A 1 86 ? -43.558 31.206 49.878 1.00 57.75 86 MET A CA 1
ATOM 676 C C . MET A 1 86 ? -43.946 30.492 51.169 1.00 57.75 86 MET A C 1
ATOM 678 O O . MET A 1 86 ? -43.323 29.522 51.582 1.00 57.75 86 MET A O 1
ATOM 682 N N . ARG A 1 87 ? -44.975 31.051 51.813 1.00 53.78 87 ARG A N 1
ATOM 683 C CA . ARG A 1 87 ? -46.166 30.348 52.302 1.00 53.78 87 ARG A CA 1
ATOM 684 C C . ARG A 1 87 ? -45.941 28.837 52.446 1.00 53.78 87 ARG A C 1
ATOM 686 O O . ARG A 1 87 ? -46.022 28.106 51.463 1.00 53.78 87 ARG A O 1
ATOM 693 N N . GLN A 1 88 ? -45.684 28.403 53.678 1.00 53.84 88 GLN A N 1
ATOM 694 C CA . GLN A 1 88 ? -45.629 27.003 54.096 1.00 53.84 88 GLN A CA 1
ATOM 695 C C . GLN A 1 88 ? -47.004 26.345 53.895 1.00 53.84 88 GLN A C 1
ATOM 697 O O . GLN A 1 88 ? -47.747 26.089 54.835 1.00 53.84 88 GLN A O 1
ATOM 702 N N . ARG A 1 89 ? -47.390 26.097 52.644 1.00 57.53 89 ARG A N 1
ATOM 703 C CA . ARG A 1 89 ? -48.258 24.964 52.360 1.00 57.53 89 ARG A CA 1
ATOM 704 C C . ARG A 1 89 ? -47.368 23.756 52.562 1.00 57.53 89 ARG A C 1
ATOM 706 O O . ARG A 1 89 ? -46.266 23.728 52.022 1.00 57.53 89 ARG A O 1
ATOM 713 N N . ALA A 1 90 ? -47.829 22.817 53.374 1.00 55.72 90 ALA A N 1
ATOM 714 C CA . ALA A 1 90 ? -47.270 21.484 53.472 1.00 55.72 90 ALA A CA 1
ATOM 715 C C . ALA A 1 90 ? -47.339 20.825 52.082 1.00 55.72 90 ALA A C 1
ATOM 717 O O . ALA A 1 90 ? -48.231 20.036 51.797 1.00 55.72 90 ALA A O 1
ATOM 718 N N . PHE A 1 91 ? -46.426 21.219 51.192 1.00 57.91 91 PHE A N 1
ATOM 719 C CA . PHE A 1 91 ? -45.993 20.446 50.044 1.00 57.91 91 PHE A CA 1
ATOM 720 C C . PHE A 1 91 ? -45.350 19.226 50.673 1.00 57.91 91 PHE A C 1
ATOM 722 O O . PHE A 1 91 ? -44.259 19.272 51.242 1.00 57.91 91 PHE A O 1
ATOM 729 N N . THR A 1 92 ? -46.182 18.204 50.772 1.00 69.69 92 THR A N 1
ATOM 730 C CA . THR A 1 92 ? -45.945 16.991 51.529 1.00 69.69 92 THR A CA 1
ATOM 731 C C . THR A 1 92 ? -44.575 16.422 51.174 1.00 69.69 92 THR A C 1
ATOM 733 O O . THR A 1 92 ? -44.189 16.416 50.010 1.00 69.69 92 THR A O 1
ATOM 736 N N . LEU A 1 93 ? -43.832 15.945 52.173 1.00 82.50 93 LEU A N 1
ATOM 737 C CA . LEU A 1 93 ? -42.502 15.331 52.036 1.00 82.50 93 LEU A CA 1
ATOM 738 C C . LEU A 1 93 ? -42.426 14.323 50.865 1.00 82.50 93 LEU A C 1
ATOM 740 O O . LEU A 1 93 ? -41.398 14.206 50.200 1.00 82.50 93 LEU A O 1
ATOM 744 N N . ILE A 1 94 ? -43.550 13.662 50.568 1.00 88.62 94 ILE A N 1
ATOM 745 C CA . ILE A 1 94 ? -43.727 12.735 49.447 1.00 88.62 94 ILE A CA 1
ATOM 746 C C . ILE A 1 94 ? -43.593 13.390 48.060 1.00 88.62 94 ILE A C 1
ATOM 748 O O . ILE A 1 94 ? -43.063 12.766 47.149 1.00 88.62 94 ILE A O 1
ATOM 752 N N . GLU A 1 95 ? -43.997 14.646 47.884 1.00 88.62 95 GLU A N 1
ATOM 753 C CA . GLU A 1 95 ? -43.950 15.340 46.594 1.00 88.62 95 GLU A CA 1
ATOM 754 C C . GLU A 1 95 ? -42.511 15.672 46.188 1.00 88.62 95 GLU A C 1
ATOM 756 O O . GLU A 1 95 ? -42.090 15.381 45.070 1.00 88.62 95 GLU A O 1
ATOM 761 N N . MET A 1 96 ? -41.706 16.161 47.135 1.00 87.50 96 MET A N 1
ATOM 762 C CA . MET A 1 96 ? -40.272 16.376 46.907 1.00 87.50 96 MET A CA 1
ATOM 763 C C . MET A 1 96 ? -39.526 15.051 46.699 1.00 87.50 96 MET A C 1
ATOM 765 O O . MET A 1 96 ? -38.604 14.986 45.887 1.00 87.50 96 MET A O 1
ATOM 769 N N . LEU A 1 97 ? -39.948 13.976 47.373 1.00 92.00 97 LEU A N 1
ATOM 770 C CA . LEU A 1 97 ? -39.384 12.640 47.177 1.00 92.00 97 LEU A CA 1
ATOM 771 C C . LEU A 1 97 ? -39.635 12.119 45.753 1.00 92.00 97 LEU A C 1
ATOM 773 O O . LEU A 1 97 ? -38.702 11.644 45.106 1.00 92.00 97 LEU A O 1
ATOM 777 N N . VAL A 1 98 ? -40.860 12.249 45.234 1.00 94.94 98 VAL A N 1
ATOM 778 C CA . VAL A 1 98 ? -41.202 11.822 43.866 1.00 94.94 98 VAL A CA 1
ATOM 779 C C . VAL A 1 98 ? -40.395 12.603 42.829 1.00 94.94 98 VAL A C 1
ATOM 781 O O . VAL A 1 98 ? -39.855 12.004 41.898 1.00 94.94 98 VAL A O 1
ATOM 784 N N . VAL A 1 99 ? -40.237 13.918 43.012 1.00 94.25 99 VAL A N 1
ATOM 785 C CA . VAL A 1 99 ? -39.430 14.748 42.104 1.00 94.25 99 VAL A CA 1
ATOM 786 C C . VAL A 1 99 ? -37.976 14.270 42.061 1.00 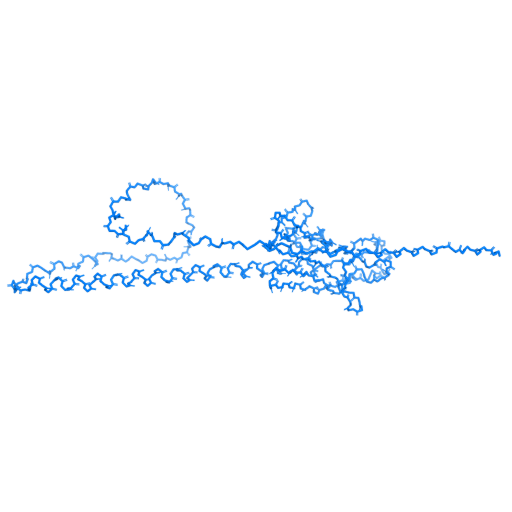94.25 99 VAL A C 1
ATOM 788 O O . VAL A 1 99 ? -37.417 14.128 40.975 1.00 94.25 99 VAL A O 1
ATOM 791 N N . LEU A 1 100 ? -37.367 13.954 43.208 1.00 94.88 100 LEU A N 1
ATOM 792 C CA . LEU A 1 100 ? -35.990 13.448 43.246 1.00 94.88 100 LEU A CA 1
ATOM 793 C C . LEU A 1 100 ? -35.844 12.095 42.536 1.00 94.88 100 LEU A C 1
ATOM 795 O O . LEU A 1 100 ? -34.869 11.890 41.808 1.00 94.88 100 LEU A O 1
ATOM 799 N N . ILE A 1 101 ? -36.825 11.198 42.682 1.00 97.31 101 ILE A N 1
ATOM 800 C CA . ILE A 1 101 ? -36.837 9.918 41.962 1.00 97.31 101 ILE A CA 1
ATOM 801 C C . ILE A 1 101 ? -36.900 10.161 40.451 1.00 97.31 101 ILE A C 1
ATOM 803 O O . ILE A 1 101 ? -36.061 9.634 39.720 1.00 97.31 101 ILE A O 1
ATOM 807 N N . ILE A 1 102 ? -37.822 11.005 39.978 1.00 97.44 102 ILE A N 1
ATOM 808 C CA . ILE A 1 102 ? -37.962 11.307 38.545 1.00 97.44 102 ILE A CA 1
ATOM 809 C C . ILE A 1 102 ? -36.674 11.932 37.992 1.00 97.44 102 ILE A C 1
ATOM 811 O O . ILE A 1 102 ? -36.183 11.505 36.947 1.00 97.44 102 ILE A O 1
ATOM 815 N N . VAL A 1 103 ? -36.073 12.889 38.705 1.00 97.62 103 VAL A N 1
ATOM 816 C CA . VAL A 1 103 ? -34.816 13.526 38.280 1.00 97.62 103 VAL A CA 1
ATOM 817 C C . VAL A 1 103 ? -33.672 12.510 38.214 1.00 97.62 103 VAL A C 1
ATOM 819 O O . VAL A 1 103 ? -32.939 12.488 37.226 1.00 97.62 103 VAL A O 1
ATOM 822 N N . SER A 1 104 ? -33.528 11.629 39.209 1.00 97.62 104 SER A N 1
ATOM 823 C CA . SER A 1 104 ? -32.477 10.598 39.196 1.00 97.62 104 SER A CA 1
ATOM 824 C C . SER A 1 104 ? -32.632 9.594 38.046 1.00 97.62 104 SER A C 1
ATOM 826 O O . SER A 1 104 ? -31.637 9.204 37.429 1.00 97.62 104 SER A O 1
ATOM 828 N N . LEU A 1 105 ? -33.871 9.233 37.694 1.00 98.19 105 LEU A N 1
ATOM 829 C CA . LEU A 1 105 ? -34.168 8.393 36.533 1.00 98.19 105 LEU A CA 1
ATOM 830 C C . LEU A 1 105 ? -33.770 9.091 35.228 1.00 98.19 105 LEU A C 1
ATOM 832 O O . LEU A 1 105 ? -33.099 8.487 34.392 1.00 98.19 105 LEU A O 1
ATOM 836 N N . ILE A 1 106 ? -34.106 10.374 35.077 1.00 98.31 106 ILE A N 1
ATOM 837 C CA . ILE A 1 106 ? -33.737 11.166 33.894 1.00 98.31 106 ILE A CA 1
ATOM 838 C C . ILE A 1 106 ? -32.215 11.271 33.757 1.00 98.31 106 ILE A C 1
ATOM 840 O O . ILE A 1 106 ? -31.677 11.007 32.683 1.00 98.31 106 ILE A O 1
ATOM 844 N N . VAL A 1 107 ? -31.502 11.606 34.838 1.00 97.81 107 VAL A N 1
ATOM 845 C CA . VAL A 1 107 ? -30.032 11.706 34.819 1.00 97.81 107 VAL A CA 1
ATOM 846 C C . VAL A 1 107 ? -29.406 10.368 34.428 1.00 97.81 107 VAL A C 1
ATOM 848 O O . VAL A 1 107 ? -28.483 10.333 33.616 1.00 97.81 107 VAL A O 1
ATOM 851 N N . THR A 1 108 ? -29.943 9.259 34.939 1.00 98.06 108 THR A N 1
ATOM 852 C CA . THR A 1 108 ? -29.460 7.914 34.605 1.00 98.06 108 THR A CA 1
ATOM 853 C C . THR A 1 108 ? -29.647 7.602 33.120 1.00 98.06 108 THR A C 1
ATOM 855 O O . THR A 1 108 ? -28.709 7.131 32.475 1.00 98.06 108 THR A O 1
ATOM 858 N N . LEU A 1 109 ? -30.813 7.918 32.547 1.00 98.00 109 LEU A N 1
ATOM 859 C CA . LEU A 1 109 ? -31.072 7.746 31.113 1.00 98.00 109 LEU A CA 1
ATOM 860 C C . LEU A 1 109 ? -30.132 8.600 30.251 1.00 98.00 109 LEU A C 1
ATOM 862 O O . LEU A 1 109 ? -29.623 8.119 29.239 1.00 98.00 109 LEU A O 1
ATOM 866 N N . ILE A 1 110 ? -29.841 9.835 30.668 1.00 98.25 110 ILE A N 1
ATOM 867 C CA . ILE A 1 110 ? -28.895 10.714 29.965 1.00 98.25 110 ILE A CA 1
ATOM 868 C C . ILE A 1 110 ? -27.485 10.111 29.975 1.00 98.25 110 ILE A C 1
ATOM 870 O O . ILE A 1 110 ? -26.840 10.034 28.928 1.00 98.25 110 ILE A O 1
ATOM 874 N N . VAL A 1 111 ? -27.008 9.642 31.132 1.00 97.38 111 VAL A N 1
ATOM 875 C CA . VAL A 1 111 ? -25.673 9.034 31.257 1.00 97.38 111 VAL A CA 1
ATOM 876 C C . VAL A 1 111 ? -25.565 7.762 30.408 1.00 97.38 111 VAL A C 1
ATOM 878 O O . VAL A 1 111 ? -24.561 7.564 29.720 1.00 97.38 111 VAL A O 1
ATOM 881 N N . GLN A 1 112 ? -26.612 6.932 30.385 1.00 96.94 112 GLN A N 1
ATOM 882 C CA . GLN A 1 112 ? -26.673 5.745 29.526 1.00 96.94 112 GLN A CA 1
ATOM 883 C C . GLN A 1 112 ? -26.651 6.111 28.033 1.00 96.94 112 GLN A C 1
ATOM 885 O O . GLN A 1 112 ? -25.876 5.532 27.267 1.00 96.94 112 GLN A O 1
ATOM 890 N N . GLY A 1 113 ? -27.441 7.108 27.621 1.00 97.25 113 GLY A N 1
ATOM 891 C CA . GLY A 1 113 ? -27.467 7.598 26.239 1.00 97.25 113 GLY A CA 1
ATOM 892 C C . GLY A 1 113 ? -26.119 8.166 25.782 1.00 97.25 113 GLY A C 1
ATOM 893 O O . GLY A 1 113 ? -25.679 7.926 24.651 1.00 97.25 113 GLY A O 1
ATOM 894 N N . PHE A 1 114 ? -25.410 8.854 26.680 1.00 97.44 114 PHE A N 1
ATOM 895 C CA . PHE A 1 114 ? -24.079 9.387 26.400 1.00 97.44 114 PHE A CA 1
ATOM 896 C C . PHE A 1 114 ? -23.046 8.273 26.181 1.00 97.44 114 PHE A C 1
ATOM 898 O O . PHE A 1 114 ? -22.277 8.323 25.219 1.00 97.44 114 PHE A O 1
ATOM 905 N N . GLY A 1 115 ? -23.069 7.224 27.012 1.00 96.00 115 GLY A N 1
ATOM 906 C CA . GLY A 1 115 ? -22.183 6.066 26.857 1.00 96.00 115 GLY A CA 1
ATOM 907 C C . GLY A 1 115 ? -22.361 5.353 25.513 1.00 96.00 115 GLY A C 1
ATOM 908 O O . GLY A 1 115 ? -21.375 5.007 24.857 1.00 96.00 115 GLY A O 1
ATOM 909 N N . TYR A 1 116 ? -23.608 5.196 25.059 1.00 96.88 116 TYR A N 1
ATOM 910 C CA . TYR A 1 116 ? -23.905 4.601 23.753 1.00 96.88 116 TYR A CA 1
ATOM 911 C C . TYR A 1 116 ? -23.359 5.447 22.594 1.00 96.88 116 TYR A C 1
ATOM 913 O O . TYR A 1 116 ? -22.681 4.926 21.704 1.00 96.88 116 TYR A O 1
ATOM 921 N N . THR A 1 117 ? -23.587 6.762 22.641 1.00 96.06 117 THR A N 1
ATOM 922 C CA . THR A 1 117 ? -23.113 7.703 21.613 1.00 96.06 117 THR A CA 1
ATOM 923 C C . THR A 1 117 ? -21.587 7.706 21.514 1.00 96.06 117 THR A C 1
ATOM 925 O O . THR A 1 117 ? -21.034 7.634 20.414 1.00 96.06 117 THR A O 1
ATOM 928 N N . LEU A 1 118 ? -20.889 7.706 22.654 1.00 96.75 118 LEU A N 1
ATOM 929 C CA . LEU A 1 118 ? -19.427 7.678 22.685 1.00 96.75 118 LEU A CA 1
ATOM 930 C C . LEU A 1 118 ? -18.865 6.364 22.115 1.00 96.75 118 LEU A C 1
ATOM 932 O O . LEU A 1 118 ? -17.883 6.378 21.371 1.00 96.75 118 LEU A O 1
ATOM 936 N N . GLY A 1 119 ? -19.512 5.232 22.410 1.00 95.62 119 GLY A N 1
ATOM 937 C CA . GLY A 1 119 ? -19.126 3.929 21.869 1.00 95.62 119 GLY A CA 1
ATOM 938 C C . GLY A 1 119 ? -19.289 3.838 20.349 1.00 95.62 119 GLY A C 1
ATOM 939 O O . GLY A 1 119 ? -18.417 3.294 19.666 1.00 95.62 119 GLY A O 1
ATOM 940 N N . LEU A 1 120 ? -20.369 4.401 19.797 1.00 95.62 120 LEU A N 1
ATOM 941 C CA . LEU A 1 120 ? -20.550 4.498 18.345 1.00 95.62 120 LEU A CA 1
ATOM 942 C C . LEU A 1 120 ? -19.497 5.403 17.704 1.00 95.62 120 LEU A C 1
ATOM 944 O O . LEU A 1 120 ? -18.885 5.008 16.711 1.00 95.62 120 LEU A O 1
ATOM 948 N N . TYR A 1 121 ? -19.234 6.568 18.298 1.00 96.81 121 TYR A N 1
ATOM 949 C CA . TYR A 1 121 ? -18.221 7.496 17.804 1.00 96.81 121 TYR A CA 1
ATOM 950 C C . TYR A 1 121 ? -16.842 6.831 17.696 1.00 96.81 121 TYR A C 1
ATOM 952 O O . TYR A 1 121 ? -16.207 6.882 16.645 1.00 96.81 121 TYR A O 1
ATOM 960 N N . GLN A 1 122 ? -16.407 6.114 18.736 1.00 95.38 122 GLN A N 1
ATOM 961 C CA . GLN A 1 122 ? -15.127 5.396 18.721 1.00 95.38 122 GLN A CA 1
ATOM 962 C C . GLN A 1 122 ? -15.048 4.337 17.612 1.00 95.38 122 GLN A C 1
ATOM 964 O O . GLN A 1 122 ? -14.004 4.188 16.974 1.00 95.38 122 GLN A O 1
ATOM 969 N N . ARG A 1 123 ? -16.144 3.610 17.349 1.00 94.31 123 ARG A N 1
ATOM 970 C CA . ARG A 1 123 ? -16.199 2.626 16.255 1.00 94.31 123 ARG A CA 1
ATOM 971 C C . ARG A 1 123 ? -16.079 3.294 14.890 1.00 94.31 123 ARG A C 1
ATOM 973 O O . ARG A 1 123 ? -15.323 2.804 14.056 1.00 94.31 123 ARG A O 1
ATOM 980 N N . VAL A 1 124 ? -16.779 4.409 14.681 1.00 95.50 124 VAL A N 1
ATOM 981 C CA . VAL A 1 124 ? -16.718 5.174 13.428 1.00 95.50 124 VAL A CA 1
ATOM 982 C C . VAL A 1 124 ? -15.315 5.725 13.203 1.00 95.50 124 VAL A C 1
ATOM 984 O O . VAL A 1 124 ? -14.759 5.507 12.134 1.00 95.50 124 VAL A O 1
ATOM 987 N N . VAL A 1 125 ? -14.701 6.346 14.214 1.00 95.56 125 VAL A N 1
ATOM 988 C CA . VAL A 1 125 ? -13.329 6.873 14.113 1.00 95.56 125 VAL A CA 1
ATOM 989 C C . VAL A 1 125 ? -12.335 5.762 13.776 1.00 95.56 125 VAL A C 1
ATOM 991 O O . VAL A 1 125 ? -11.506 5.926 12.883 1.00 95.56 125 VAL A O 1
ATOM 994 N N . LYS A 1 126 ? -12.437 4.598 14.430 1.00 92.44 126 LYS A N 1
ATOM 995 C CA . LYS A 1 126 ? -11.581 3.445 14.119 1.00 92.44 126 LYS A CA 1
ATOM 996 C C . LYS A 1 126 ? -11.791 2.947 12.685 1.00 92.44 126 LYS A C 1
ATOM 998 O O . LYS A 1 126 ? -10.818 2.660 11.994 1.00 92.44 126 LYS A O 1
ATOM 1003 N N . SER A 1 127 ? -13.043 2.866 12.237 1.00 91.88 127 SER A N 1
ATOM 1004 C CA . SER A 1 127 ? -13.381 2.462 10.869 1.00 91.88 127 SER A CA 1
ATOM 1005 C C . SER A 1 127 ? -12.849 3.450 9.831 1.00 91.88 127 SER A C 1
ATOM 1007 O O . SER A 1 127 ? -12.301 3.030 8.817 1.00 91.88 127 SER A O 1
ATOM 1009 N N . GLN A 1 128 ? -12.981 4.753 10.087 1.00 93.56 128 GLN A N 1
ATOM 1010 C CA . GLN A 1 128 ? -12.464 5.804 9.214 1.00 93.56 128 GLN A CA 1
ATOM 1011 C C . GLN A 1 128 ? -10.942 5.753 9.135 1.00 93.56 128 GLN A C 1
ATOM 1013 O O . GLN A 1 128 ? -10.395 5.789 8.041 1.00 93.56 128 GLN A O 1
ATOM 1018 N N . ASN A 1 129 ? -10.255 5.612 10.270 1.00 91.94 129 ASN A N 1
ATOM 1019 C CA . ASN A 1 129 ? -8.797 5.541 10.288 1.00 91.94 129 ASN A CA 1
ATOM 1020 C C . ASN A 1 129 ? -8.267 4.355 9.465 1.00 91.94 129 ASN A C 1
ATOM 1022 O O . ASN A 1 129 ? -7.310 4.514 8.714 1.00 91.94 129 ASN A O 1
ATOM 1026 N N . ASN A 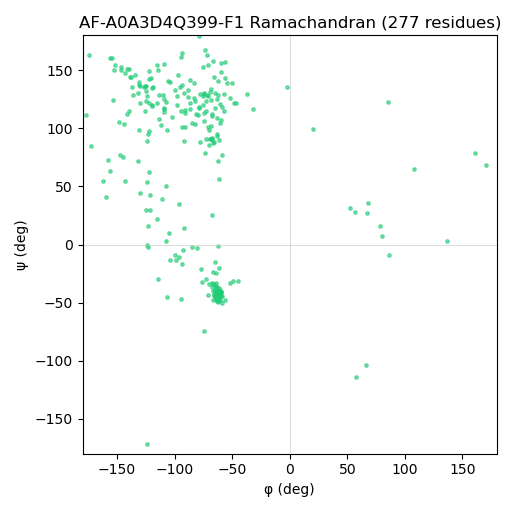1 130 ? -8.922 3.193 9.550 1.00 88.25 130 ASN A N 1
ATOM 1027 C CA . ASN A 1 130 ? -8.569 2.036 8.725 1.00 88.25 130 ASN A CA 1
ATOM 1028 C C . ASN A 1 130 ? -8.782 2.315 7.226 1.00 88.25 130 ASN A C 1
ATOM 1030 O O . ASN A 1 130 ? -7.888 2.052 6.427 1.00 88.25 130 ASN A O 1
ATOM 1034 N N . ALA A 1 131 ? -9.919 2.911 6.852 1.00 88.81 131 ALA A N 1
ATOM 1035 C CA . ALA A 1 131 ? -10.204 3.262 5.459 1.00 88.81 131 ALA A CA 1
ATOM 1036 C C . ALA A 1 131 ? -9.210 4.299 4.899 1.00 88.81 131 ALA A C 1
ATOM 1038 O O . ALA A 1 131 ? -8.749 4.174 3.767 1.00 88.81 131 ALA A O 1
ATOM 1039 N N . TYR A 1 132 ? -8.828 5.303 5.696 1.00 93.06 132 TYR A N 1
ATOM 1040 C CA . TYR A 1 132 ? -7.832 6.295 5.288 1.00 93.06 132 TYR A CA 1
ATOM 1041 C C . TYR A 1 132 ? -6.454 5.675 5.059 1.00 93.06 132 TYR A C 1
ATOM 1043 O O . TYR A 1 132 ? -5.783 6.042 4.095 1.00 93.06 132 TYR A O 1
ATOM 1051 N N . GLN A 1 133 ? -6.037 4.729 5.904 1.00 91.38 133 GLN A N 1
ATOM 1052 C CA . GLN A 1 133 ? -4.770 4.025 5.705 1.00 91.38 133 GLN A CA 1
ATOM 1053 C C . GLN A 1 133 ? -4.759 3.259 4.380 1.00 91.38 133 GLN A C 1
ATOM 1055 O O . GLN A 1 133 ? -3.805 3.389 3.620 1.00 91.38 133 GLN A O 1
ATOM 1060 N N . GLU A 1 134 ? -5.835 2.548 4.040 1.00 91.38 134 GLU A N 1
ATOM 1061 C CA . GLU A 1 134 ? -5.931 1.827 2.762 1.00 91.38 134 GLU A CA 1
ATOM 1062 C C . GLU A 1 134 ? -5.827 2.759 1.545 1.00 91.38 134 GLU A C 1
ATOM 1064 O O . GLU A 1 134 ? -5.109 2.453 0.589 1.00 91.38 134 GLU A O 1
ATOM 1069 N N . VAL A 1 135 ? -6.486 3.922 1.597 1.00 94.12 135 VAL A N 1
ATOM 1070 C CA . VAL A 1 135 ? -6.427 4.929 0.525 1.00 94.12 135 VAL A CA 1
ATOM 1071 C C . VAL A 1 135 ? -5.022 5.514 0.379 1.00 94.12 135 VAL A C 1
ATOM 1073 O O . VAL A 1 135 ? -4.549 5.682 -0.745 1.00 94.12 135 VAL A O 1
ATOM 1076 N N . LEU A 1 136 ? -4.331 5.800 1.488 1.00 95.56 136 LEU A N 1
ATOM 1077 C CA . LEU A 1 136 ? -2.961 6.323 1.458 1.00 95.56 136 LEU A CA 1
ATOM 1078 C C . LEU A 1 136 ? -1.982 5.316 0.855 1.00 95.56 136 LEU A C 1
ATOM 1080 O O . LEU A 1 136 ? -1.164 5.691 0.017 1.00 95.56 136 LEU A O 1
ATOM 1084 N N . VAL A 1 137 ? -2.098 4.039 1.231 1.00 95.69 137 VAL A N 1
ATOM 1085 C CA . VAL A 1 137 ? -1.264 2.959 0.685 1.00 95.69 137 VAL A CA 1
ATOM 1086 C C . VAL A 1 137 ? -1.468 2.843 -0.818 1.00 95.69 137 VAL A C 1
ATOM 1088 O O . VAL A 1 137 ? -0.488 2.816 -1.561 1.00 95.69 137 VAL A O 1
ATOM 1091 N N . TYR A 1 138 ? -2.725 2.832 -1.272 1.00 96.31 138 TYR A N 1
ATOM 1092 C CA . TYR A 1 138 ? -3.033 2.809 -2.697 1.00 96.31 138 TYR A CA 1
ATOM 1093 C C . TYR A 1 138 ? -2.438 4.019 -3.416 1.00 96.31 138 TYR A C 1
ATOM 1095 O O . TYR A 1 138 ? -1.724 3.835 -4.395 1.00 96.31 138 TYR A O 1
ATOM 1103 N N . HIS A 1 139 ? -2.660 5.232 -2.902 1.00 96.75 139 HIS A N 1
ATOM 1104 C CA . HIS A 1 139 ? -2.168 6.458 -3.522 1.00 96.75 139 HIS A CA 1
ATOM 1105 C C . HIS A 1 139 ? -0.636 6.491 -3.612 1.00 96.75 139 HIS A C 1
ATOM 1107 O O . HIS A 1 139 ? -0.097 6.808 -4.668 1.00 96.75 139 HIS A O 1
ATOM 1113 N N . TRP A 1 140 ? 0.078 6.146 -2.537 1.00 96.56 140 TRP A N 1
ATOM 1114 C CA . TRP A 1 140 ? 1.544 6.087 -2.537 1.00 96.56 140 TRP A CA 1
ATOM 1115 C C . TRP A 1 140 ? 2.083 5.024 -3.493 1.00 96.56 140 TRP A C 1
ATOM 1117 O O . TRP A 1 140 ? 3.053 5.269 -4.218 1.00 96.56 140 TRP A O 1
ATOM 1127 N N . PHE A 1 141 ? 1.446 3.853 -3.527 1.00 97.38 141 PHE A N 1
ATOM 1128 C CA . PHE A 1 141 ? 1.804 2.786 -4.453 1.00 97.38 141 PHE A CA 1
ATOM 1129 C C . PHE A 1 141 ? 1.590 3.221 -5.907 1.00 97.38 141 PHE A C 1
ATOM 1131 O O . PHE A 1 141 ? 2.503 3.114 -6.723 1.00 97.38 141 PHE A O 1
ATOM 1138 N N . THR A 1 142 ? 0.428 3.797 -6.228 1.00 96.38 142 THR A N 1
ATOM 1139 C CA . THR A 1 142 ? 0.116 4.255 -7.585 1.00 96.38 142 THR A CA 1
ATOM 1140 C C . THR A 1 142 ? 0.995 5.418 -8.014 1.00 96.38 142 THR A C 1
ATOM 1142 O O . THR A 1 142 ? 1.561 5.361 -9.098 1.00 96.38 142 THR A O 1
ATOM 1145 N N . SER A 1 143 ? 1.164 6.455 -7.188 1.00 95.50 143 SER A N 1
ATOM 1146 C CA . SER A 1 143 ? 1.890 7.667 -7.590 1.00 95.50 143 SER A CA 1
ATOM 1147 C C . SER A 1 143 ? 3.376 7.388 -7.826 1.00 95.50 143 SER A C 1
ATOM 1149 O O . SER A 1 143 ? 3.962 7.862 -8.800 1.00 95.50 143 SER A O 1
ATOM 1151 N N . SER A 1 144 ? 3.984 6.561 -6.970 1.00 95.69 144 SER A N 1
ATOM 1152 C CA . SER A 1 144 ? 5.398 6.201 -7.109 1.00 95.69 144 SER A CA 1
ATOM 1153 C C . SER A 1 144 ? 5.664 5.345 -8.354 1.00 95.69 144 SER A C 1
ATOM 1155 O O . SER A 1 144 ? 6.710 5.502 -8.985 1.00 95.69 144 SER A O 1
ATOM 1157 N N . LEU A 1 145 ? 4.707 4.499 -8.756 1.00 95.94 145 LEU A N 1
ATOM 1158 C CA . LEU A 1 145 ? 4.820 3.617 -9.922 1.00 95.94 145 LEU A CA 1
ATOM 1159 C C . LEU A 1 145 ? 4.248 4.201 -11.223 1.00 95.94 145 LEU A C 1
ATOM 1161 O O . LEU A 1 145 ? 4.574 3.705 -12.295 1.00 95.94 145 LEU A O 1
ATOM 1165 N N . GLN A 1 146 ? 3.420 5.240 -11.197 1.00 94.44 146 GLN A N 1
ATOM 1166 C CA . GLN A 1 146 ? 2.915 5.859 -12.431 1.00 94.44 146 GLN A CA 1
ATOM 1167 C C . GLN A 1 146 ? 3.989 6.665 -13.165 1.00 94.44 146 GLN A C 1
ATOM 1169 O O . GLN A 1 146 ? 3.969 6.753 -14.387 1.00 94.44 146 GLN A O 1
ATOM 1174 N N . SER A 1 147 ? 4.952 7.225 -12.433 1.00 90.31 147 SER A N 1
ATOM 1175 C CA . SER A 1 147 ? 6.012 8.087 -12.973 1.00 90.31 147 SER A CA 1
ATOM 1176 C C . SER A 1 147 ? 7.318 7.336 -13.265 1.00 90.31 147 SER A C 1
ATOM 1178 O O . SER A 1 147 ? 8.415 7.879 -13.097 1.00 90.31 147 SER A O 1
ATOM 1180 N N . GLN A 1 148 ? 7.193 6.079 -13.696 1.00 89.62 148 GLN A N 1
ATOM 1181 C CA . GLN A 1 148 ? 8.326 5.247 -14.089 1.00 89.62 148 GLN A CA 1
ATOM 1182 C C . GLN A 1 148 ? 9.019 5.790 -15.336 1.00 89.62 148 GLN A C 1
ATOM 1184 O O . GLN A 1 148 ? 8.389 6.307 -16.261 1.00 89.62 148 GLN A O 1
ATOM 1189 N N . VAL A 1 149 ? 10.340 5.639 -15.367 1.00 84.56 149 VAL A N 1
ATOM 1190 C CA . VAL A 1 149 ? 11.175 6.084 -16.483 1.00 84.56 149 VAL A CA 1
ATOM 1191 C C . VAL A 1 149 ? 11.676 4.861 -17.223 1.00 84.56 149 VAL A C 1
ATOM 1193 O O . VAL A 1 149 ? 12.419 4.064 -16.653 1.00 84.56 149 VAL A O 1
ATOM 1196 N N . ALA A 1 150 ? 11.299 4.723 -18.495 1.00 78.69 150 ALA A N 1
ATOM 1197 C CA . ALA A 1 150 ? 11.953 3.758 -19.366 1.00 78.69 150 ALA A CA 1
ATOM 1198 C C . ALA A 1 150 ? 13.410 4.201 -19.541 1.00 78.69 150 ALA A C 1
ATOM 1200 O O . ALA A 1 150 ? 13.685 5.308 -20.013 1.00 78.69 150 ALA A O 1
ATOM 1201 N N . MET A 1 151 ? 14.336 3.369 -19.085 1.00 75.06 151 MET A N 1
ATOM 1202 C CA . MET A 1 151 ? 15.768 3.600 -19.237 1.00 75.06 151 MET A CA 1
ATOM 1203 C C . MET A 1 151 ? 16.266 2.896 -20.510 1.00 75.06 151 MET A C 1
ATOM 1205 O O . MET A 1 151 ? 15.531 2.106 -21.108 1.00 75.06 151 MET A O 1
ATOM 1209 N N . ARG A 1 152 ? 17.475 3.245 -20.975 1.00 69.88 152 ARG A N 1
ATOM 1210 C CA . ARG A 1 152 ? 18.103 2.588 -22.138 1.00 69.88 152 ARG A CA 1
ATOM 1211 C C . ARG A 1 152 ? 18.196 1.072 -21.898 1.00 69.88 152 ARG A C 1
ATOM 1213 O O . ARG A 1 152 ? 18.221 0.676 -20.745 1.00 69.88 152 ARG A O 1
ATOM 1220 N N . PRO A 1 153 ? 18.294 0.229 -22.939 1.00 63.22 153 PRO A N 1
ATOM 1221 C CA . PRO A 1 153 ? 18.381 -1.228 -22.776 1.00 63.22 153 PRO A CA 1
ATOM 1222 C C . PRO A 1 153 ? 19.471 -1.698 -21.796 1.00 63.22 153 PRO A C 1
ATOM 1224 O O . PRO A 1 153 ? 19.266 -2.672 -21.078 1.00 63.22 153 PRO A O 1
ATOM 1227 N N . ASP A 1 154 ? 20.593 -0.975 -21.727 1.00 68.38 154 ASP A N 1
ATOM 1228 C CA . ASP A 1 154 ? 21.705 -1.271 -20.808 1.00 68.38 154 ASP A CA 1
ATOM 1229 C C . ASP A 1 154 ? 21.429 -0.835 -19.360 1.00 68.38 154 ASP A C 1
ATOM 1231 O O . ASP A 1 154 ? 22.037 -1.326 -18.406 1.00 68.38 154 ASP A O 1
ATOM 1235 N N . ASP A 1 155 ? 20.491 0.090 -19.193 1.00 69.12 155 ASP A N 1
ATOM 1236 C CA . ASP A 1 155 ? 20.083 0.649 -17.925 1.00 69.12 155 ASP A CA 1
ATOM 1237 C C . ASP A 1 155 ? 18.809 -0.057 -17.435 1.00 69.12 155 ASP A C 1
ATOM 1239 O O . ASP A 1 155 ? 17.746 -0.029 -18.055 1.00 69.12 155 ASP A O 1
ATOM 1243 N N . ARG A 1 156 ? 18.887 -0.681 -16.264 1.00 67.56 156 ARG A N 1
ATOM 1244 C CA . ARG A 1 156 ? 17.771 -1.426 -15.667 1.00 67.56 156 ARG A CA 1
ATOM 1245 C C . ARG A 1 156 ? 16.563 -0.507 -15.436 1.00 67.56 156 ARG A C 1
ATOM 1247 O O . ARG A 1 156 ? 16.596 0.334 -14.540 1.00 67.56 156 ARG A O 1
ATOM 1254 N N . ALA A 1 157 ? 15.506 -0.655 -16.240 1.00 84.25 157 ALA A N 1
ATOM 1255 C CA . ALA A 1 157 ? 14.301 0.170 -16.141 1.00 84.25 157 ALA A CA 1
ATOM 1256 C C . ALA A 1 157 ? 13.447 -0.230 -14.925 1.00 84.25 157 ALA A C 1
ATOM 1258 O O . ALA A 1 157 ? 13.459 0.450 -13.896 1.00 84.25 157 ALA A O 1
ATOM 1259 N N . LEU A 1 158 ? 12.756 -1.366 -15.039 1.00 93.06 158 LEU A N 1
ATOM 1260 C CA . LEU A 1 158 ? 12.044 -2.025 -13.953 1.00 93.06 158 LEU A CA 1
ATOM 1261 C C . LEU A 1 158 ? 12.536 -3.465 -13.845 1.00 93.06 158 LEU A C 1
ATOM 1263 O O . LEU A 1 158 ? 12.580 -4.193 -14.833 1.00 93.06 158 LEU A O 1
ATOM 1267 N N . GLU A 1 159 ? 12.854 -3.881 -12.627 1.00 94.00 159 GLU A N 1
ATOM 1268 C CA . GLU A 1 159 ? 13.177 -5.265 -12.295 1.00 94.00 159 GLU A CA 1
ATOM 1269 C C . GLU A 1 159 ? 12.362 -5.681 -11.079 1.00 94.00 159 GLU A C 1
ATOM 1271 O O . GLU A 1 159 ? 12.211 -4.909 -10.129 1.00 94.00 159 GLU A O 1
ATOM 1276 N N . GLY A 1 160 ? 11.845 -6.901 -11.075 1.00 95.88 160 GLY A N 1
ATOM 1277 C CA . GLY A 1 160 ? 11.146 -7.414 -9.913 1.00 95.88 160 GLY A CA 1
ATOM 1278 C C . GLY A 1 160 ? 10.731 -8.869 -10.026 1.00 95.88 160 GLY A C 1
ATOM 1279 O O . GLY A 1 160 ? 10.707 -9.470 -11.098 1.00 95.88 160 GLY A O 1
ATOM 1280 N N . ASP A 1 161 ? 10.416 -9.432 -8.874 1.00 97.31 161 ASP A N 1
ATOM 1281 C CA . ASP A 1 161 ? 9.904 -10.775 -8.678 1.00 97.31 161 ASP A CA 1
ATOM 1282 C C . ASP A 1 161 ? 8.572 -10.705 -7.911 1.00 97.31 161 ASP A C 1
ATOM 1284 O O . ASP A 1 161 ? 8.006 -9.638 -7.680 1.00 97.31 161 ASP A O 1
ATOM 1288 N N . SER A 1 162 ? 8.047 -11.852 -7.485 1.00 98.00 162 SER A N 1
ATOM 1289 C CA . SER A 1 162 ? 6.775 -11.896 -6.763 1.00 98.00 162 SER A CA 1
ATOM 1290 C C . SER A 1 162 ? 6.808 -11.197 -5.400 1.00 98.00 162 SER A C 1
ATOM 1292 O O . SER A 1 162 ? 5.758 -10.980 -4.814 1.00 98.00 162 SER A O 1
ATOM 1294 N N . VAL A 1 163 ? 7.978 -10.885 -4.851 1.00 98.38 163 VAL A N 1
ATOM 1295 C CA . VAL A 1 163 ? 8.173 -10.384 -3.485 1.00 98.38 163 VAL A CA 1
ATOM 1296 C C . VAL A 1 163 ? 8.705 -8.955 -3.475 1.00 98.38 163 VAL A C 1
ATOM 1298 O O . VAL A 1 163 ? 8.394 -8.206 -2.556 1.00 98.38 163 VAL A O 1
ATOM 1301 N N . GLN A 1 164 ? 9.470 -8.542 -4.478 1.00 98.19 164 GLN A N 1
ATOM 1302 C CA . GLN A 1 164 ? 10.066 -7.211 -4.553 1.00 98.19 164 GLN A CA 1
ATOM 1303 C C . GLN A 1 164 ? 10.052 -6.665 -5.977 1.00 98.19 164 GLN A C 1
ATOM 1305 O O . GLN A 1 164 ? 10.152 -7.403 -6.949 1.00 98.19 164 GLN A O 1
ATOM 1310 N N . LEU A 1 165 ? 9.999 -5.346 -6.097 1.00 97.38 165 LEU A N 1
ATOM 1311 C CA . LEU A 1 165 ? 10.192 -4.638 -7.356 1.00 97.38 165 LEU A CA 1
ATOM 1312 C C . LEU A 1 165 ? 11.048 -3.398 -7.118 1.00 97.38 165 LEU A C 1
ATOM 1314 O O . LEU A 1 165 ? 10.915 -2.720 -6.097 1.00 97.38 165 LEU A O 1
ATOM 1318 N N . SER A 1 166 ? 11.901 -3.074 -8.079 1.00 96.38 166 SER A N 1
ATOM 1319 C CA . SER A 1 166 ? 12.711 -1.863 -8.103 1.00 96.38 166 SER A CA 1
ATOM 1320 C C . SER A 1 166 ? 12.596 -1.165 -9.445 1.00 96.38 166 SER A C 1
ATOM 1322 O O . SER A 1 166 ? 12.624 -1.807 -10.493 1.00 96.38 166 SER A O 1
ATOM 1324 N N . THR A 1 167 ? 12.473 0.156 -9.401 1.00 95.06 167 THR A N 1
ATOM 1325 C CA . THR A 1 167 ? 12.356 1.000 -10.590 1.00 95.06 167 THR A CA 1
ATOM 1326 C C . THR A 1 167 ? 12.863 2.400 -10.285 1.00 95.06 167 THR A C 1
ATOM 1328 O O . THR A 1 167 ? 12.919 2.822 -9.127 1.00 95.06 167 THR A O 1
ATOM 1331 N N . TYR A 1 168 ? 13.192 3.155 -11.325 1.00 93.81 168 TYR A N 1
ATOM 1332 C CA . TYR A 1 168 ? 13.366 4.597 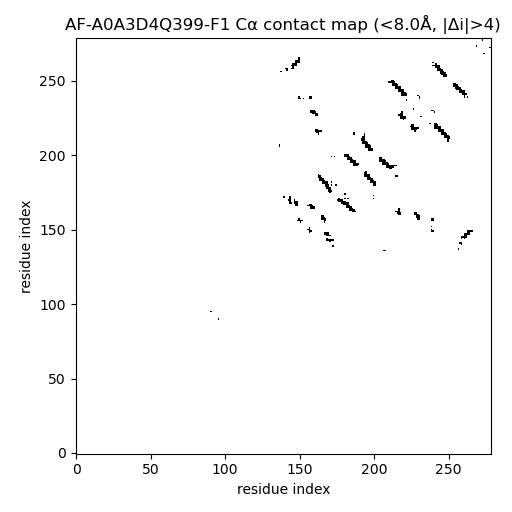-11.206 1.00 93.81 168 TYR A CA 1
ATOM 1333 C C . TYR A 1 168 ? 12.017 5.310 -11.303 1.00 93.81 168 TYR A C 1
ATOM 1335 O O . TYR A 1 168 ? 11.181 4.955 -12.135 1.00 93.81 168 TYR A O 1
ATOM 1343 N N . SER A 1 169 ? 11.821 6.322 -10.461 1.00 93.50 169 SER A N 1
ATOM 1344 C CA . SER A 1 169 ? 10.614 7.148 -10.413 1.00 93.50 169 SER A CA 1
ATOM 1345 C C . SER A 1 169 ? 10.977 8.630 -10.326 1.00 93.50 169 SER A C 1
ATOM 1347 O O . SER A 1 169 ? 11.979 8.994 -9.707 1.00 93.50 169 SER A O 1
ATOM 1349 N N . PHE A 1 170 ? 10.156 9.484 -10.943 1.00 93.94 170 PHE A N 1
ATOM 1350 C CA . PHE A 1 170 ? 10.214 10.941 -10.769 1.00 93.94 170 PHE A CA 1
ATOM 1351 C C . PHE A 1 170 ? 9.275 11.452 -9.671 1.00 93.94 170 PHE A C 1
ATOM 1353 O O . PHE A 1 170 ? 9.285 12.644 -9.364 1.00 93.94 170 PHE A O 1
ATOM 1360 N N . GLN A 1 171 ? 8.455 10.588 -9.073 1.00 95.50 171 GLN A N 1
ATOM 1361 C CA . GLN A 1 171 ? 7.612 10.926 -7.924 1.00 95.50 171 GLN A CA 1
ATOM 1362 C C . GLN A 1 171 ? 7.932 10.003 -6.741 1.00 95.50 171 GLN A C 1
ATOM 1364 O O . GLN A 1 171 ? 7.070 9.235 -6.303 1.00 95.50 171 GLN A O 1
ATOM 1369 N N . PRO A 1 172 ? 9.175 10.056 -6.221 1.00 96.19 172 PRO A N 1
ATOM 1370 C CA . PRO A 1 172 ? 9.506 9.384 -4.974 1.00 96.19 172 PRO A CA 1
ATOM 1371 C C . PRO A 1 172 ? 8.647 9.919 -3.818 1.00 96.19 172 PRO A C 1
ATOM 1373 O O . PRO A 1 172 ? 8.142 11.043 -3.865 1.00 96.19 172 PRO A O 1
ATOM 1376 N N . LEU A 1 173 ? 8.486 9.108 -2.772 1.00 95.69 173 LEU A N 1
ATOM 1377 C CA . LEU A 1 173 ? 7.718 9.490 -1.586 1.00 95.69 173 LEU A CA 1
ATOM 1378 C C . LEU A 1 173 ? 8.488 10.452 -0.669 1.00 95.69 173 LEU A C 1
ATOM 1380 O O . LEU A 1 173 ? 7.853 11.278 -0.015 1.00 95.69 173 LEU A O 1
ATOM 1384 N N . LEU A 1 174 ? 9.822 10.342 -0.594 1.00 95.94 174 LEU A N 1
ATOM 1385 C CA . LEU A 1 174 ? 10.649 11.146 0.316 1.00 95.94 174 LEU A CA 1
ATOM 1386 C C . LEU A 1 174 ? 11.446 12.244 -0.396 1.00 95.94 174 LEU A C 1
ATOM 1388 O O . LEU A 1 174 ? 11.515 13.372 0.095 1.00 95.94 174 LEU A O 1
ATOM 1392 N N . ALA A 1 175 ? 12.081 11.931 -1.525 1.00 95.06 175 ALA A N 1
ATOM 1393 C CA . ALA A 1 175 ? 12.889 12.885 -2.267 1.00 95.06 175 ALA A CA 1
ATOM 1394 C C . ALA A 1 175 ? 12.026 13.909 -3.010 1.00 95.06 175 ALA A C 1
ATOM 1396 O O . ALA A 1 175 ? 10.810 13.793 -3.170 1.00 95.06 175 ALA A O 1
ATOM 1397 N N . LYS A 1 176 ? 12.695 14.957 -3.489 1.00 94.94 176 LYS A N 1
ATOM 1398 C CA . LYS A 1 176 ? 12.061 16.017 -4.265 1.00 94.94 176 LYS A CA 1
ATOM 1399 C C . LYS A 1 176 ? 11.475 15.449 -5.563 1.00 94.94 176 LYS A C 1
ATOM 1401 O O . LYS A 1 176 ? 12.184 14.815 -6.343 1.00 94.94 176 LYS A O 1
ATOM 1406 N N . GLN A 1 177 ? 10.200 15.741 -5.816 1.00 93.44 177 GLN A N 1
ATOM 1407 C CA . GLN A 1 177 ? 9.536 15.395 -7.075 1.00 93.44 177 GLN A CA 1
ATOM 1408 C C . GLN A 1 177 ? 10.290 15.978 -8.281 1.00 93.44 177 GLN A C 1
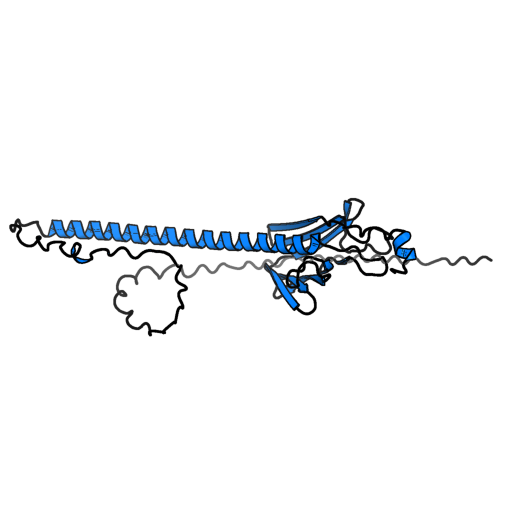ATOM 1410 O O . GLN A 1 177 ? 10.833 17.083 -8.223 1.00 93.44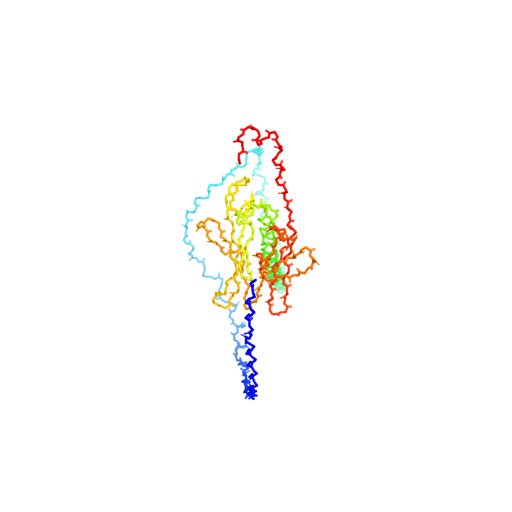 177 GLN A O 1
ATOM 1415 N N . GLY A 1 178 ? 10.315 15.225 -9.378 1.00 91.69 178 GLY A N 1
ATOM 1416 C CA . GLY A 1 178 ? 11.040 15.548 -10.606 1.00 91.69 178 GLY A CA 1
ATOM 1417 C C . GLY A 1 178 ? 12.504 15.102 -10.616 1.00 91.69 178 GLY A C 1
ATOM 1418 O O . GLY A 1 178 ? 13.131 15.137 -11.672 1.00 91.69 178 GLY A O 1
ATOM 1419 N N . VAL A 1 179 ? 13.055 14.643 -9.488 1.00 92.38 179 VAL A N 1
ATOM 1420 C CA . VAL A 1 179 ? 14.390 14.030 -9.442 1.00 92.38 179 VAL A CA 1
ATOM 1421 C C . VAL A 1 179 ? 14.263 12.534 -9.705 1.00 92.38 179 VAL A C 1
ATOM 1423 O O . VAL A 1 179 ? 13.407 11.870 -9.125 1.00 92.38 179 VAL A O 1
ATOM 1426 N N . LYS A 1 180 ? 15.109 12.003 -10.594 1.00 92.31 180 LYS A N 1
ATOM 1427 C CA . LYS A 1 180 ? 15.184 10.565 -10.865 1.00 92.31 180 LYS A CA 1
ATOM 1428 C C . LYS A 1 180 ? 15.732 9.853 -9.631 1.00 92.31 180 LYS A C 1
ATOM 1430 O O . LYS A 1 180 ? 16.923 9.958 -9.342 1.00 92.31 180 LYS A O 1
ATOM 1435 N N . THR A 1 181 ? 14.882 9.085 -8.962 1.00 94.19 181 THR A N 1
ATOM 1436 C CA . THR A 1 181 ? 15.245 8.367 -7.738 1.00 94.19 181 THR A CA 1
ATOM 1437 C C . THR A 1 181 ? 14.955 6.881 -7.893 1.00 94.19 181 THR A C 1
ATOM 1439 O O . THR A 1 181 ? 13.908 6.497 -8.414 1.00 94.19 181 THR A O 1
ATOM 1442 N N . LEU A 1 182 ? 15.892 6.035 -7.454 1.00 94.88 182 LEU A N 1
ATOM 1443 C CA . LEU A 1 182 ? 15.678 4.591 -7.373 1.00 94.88 182 LEU A CA 1
ATOM 1444 C C . LEU A 1 182 ? 14.776 4.289 -6.175 1.00 94.88 182 LEU A C 1
ATOM 1446 O O . LEU A 1 182 ? 15.140 4.575 -5.031 1.00 94.88 182 LEU A O 1
ATOM 1450 N N . ILE A 1 183 ? 13.627 3.683 -6.451 1.00 96.81 183 ILE A N 1
ATOM 1451 C CA . ILE A 1 183 ? 12.669 3.238 -5.444 1.00 96.81 183 ILE A CA 1
ATOM 1452 C C . ILE A 1 183 ? 12.568 1.714 -5.468 1.00 96.81 183 ILE A C 1
ATOM 1454 O O . ILE A 1 183 ? 12.745 1.074 -6.509 1.00 96.81 183 ILE A O 1
ATOM 1458 N N . ARG A 1 184 ? 12.269 1.119 -4.315 1.00 97.94 184 ARG A N 1
ATOM 1459 C CA . ARG A 1 184 ? 12.008 -0.314 -4.184 1.00 97.94 184 ARG A CA 1
ATOM 1460 C C . ARG A 1 184 ? 10.797 -0.546 -3.297 1.00 97.94 184 ARG A C 1
ATOM 1462 O O . ARG A 1 184 ? 10.745 -0.052 -2.174 1.00 97.94 184 ARG A O 1
ATOM 1469 N N . TRP A 1 185 ? 9.861 -1.340 -3.795 1.00 98.38 185 TRP A N 1
ATOM 1470 C CA . TRP A 1 185 ? 8.767 -1.893 -3.009 1.00 98.38 185 TRP A CA 1
ATOM 1471 C C . TRP A 1 185 ? 9.056 -3.360 -2.724 1.00 98.38 185 TRP A C 1
ATOM 1473 O O . TRP A 1 185 ? 9.555 -4.079 -3.587 1.00 98.38 185 TRP A O 1
ATOM 1483 N N . GLU A 1 186 ? 8.756 -3.816 -1.517 1.00 98.50 186 GLU A N 1
ATOM 1484 C CA . GLU A 1 186 ? 9.020 -5.195 -1.112 1.00 98.50 186 GLU A CA 1
ATOM 1485 C C . GLU A 1 186 ? 7.958 -5.711 -0.146 1.00 98.50 186 GLU A C 1
ATOM 1487 O O . GLU A 1 186 ? 7.365 -4.960 0.628 1.00 98.50 186 GLU A O 1
ATOM 1492 N N . LEU A 1 187 ? 7.761 -7.018 -0.159 1.00 98.56 187 LEU A N 1
ATOM 1493 C CA . LEU A 1 187 ? 6.903 -7.743 0.753 1.00 98.56 187 LEU A CA 1
ATOM 1494 C C . LEU A 1 187 ? 7.779 -8.559 1.694 1.00 98.56 187 LEU A C 1
ATOM 1496 O O . LEU A 1 187 ? 8.610 -9.353 1.265 1.00 98.56 187 LEU A O 1
ATOM 1500 N N . GLN A 1 188 ? 7.596 -8.383 2.997 1.00 98.25 188 GLN A N 1
ATOM 1501 C CA . GLN A 1 188 ? 8.336 -9.145 3.997 1.00 98.25 188 GLN A CA 1
ATOM 1502 C C . GLN A 1 188 ? 7.398 -9.735 5.030 1.00 98.25 188 GLN A C 1
ATOM 1504 O O . GLN A 1 188 ? 6.514 -9.052 5.535 1.00 98.25 188 GLN A O 1
ATOM 1509 N N . VAL A 1 189 ? 7.615 -10.998 5.385 1.00 97.94 189 VAL A N 1
ATOM 1510 C CA . VAL A 1 189 ? 6.883 -11.627 6.484 1.00 97.94 189 VAL A CA 1
ATOM 1511 C C . VAL A 1 189 ? 7.670 -11.410 7.774 1.00 97.94 189 VAL A C 1
ATOM 1513 O O . VAL A 1 189 ? 8.764 -11.946 7.933 1.00 97.94 189 VAL A O 1
ATOM 1516 N N . GLN A 1 190 ? 7.122 -10.622 8.697 1.00 97.56 190 GLN A N 1
ATOM 1517 C CA . GLN A 1 190 ? 7.724 -10.316 9.997 1.00 97.56 190 GLN A CA 1
ATOM 1518 C C . GLN A 1 190 ? 6.738 -10.681 11.106 1.00 97.56 190 GLN A C 1
ATOM 1520 O O . GLN A 1 190 ? 5.602 -10.221 11.104 1.00 97.56 190 GLN A O 1
ATOM 1525 N N . ALA A 1 191 ? 7.152 -11.539 12.044 1.00 96.44 191 ALA A N 1
ATOM 1526 C CA . ALA A 1 191 ? 6.312 -11.993 13.163 1.00 96.44 191 ALA A CA 1
ATOM 1527 C C . ALA A 1 191 ? 4.929 -12.565 12.750 1.00 96.44 191 ALA A C 1
ATOM 1529 O O . ALA A 1 191 ? 3.957 -12.462 13.493 1.00 96.44 191 ALA A O 1
ATOM 1530 N N . GLY A 1 192 ? 4.832 -13.186 11.566 1.00 95.75 192 GLY A N 1
ATOM 1531 C CA . GLY A 1 192 ? 3.571 -13.725 11.035 1.00 95.75 192 GLY A CA 1
ATOM 1532 C C . GLY A 1 192 ? 2.645 -12.681 10.394 1.00 95.75 192 GLY A C 1
ATOM 1533 O O . GLY A 1 192 ? 1.512 -13.006 10.032 1.00 95.75 192 GLY A O 1
ATOM 1534 N N . GLU A 1 193 ? 3.114 -11.446 10.234 1.00 97.88 193 GLU A N 1
ATOM 1535 C CA . GLU A 1 193 ? 2.451 -10.379 9.487 1.00 97.88 193 GLU A CA 1
ATOM 1536 C C . GLU A 1 193 ? 3.159 -10.161 8.148 1.00 97.88 193 GLU A C 1
ATOM 1538 O O . GLU A 1 193 ? 4.386 -10.203 8.074 1.00 97.88 193 GLU A O 1
ATOM 1543 N N . LEU A 1 194 ? 2.393 -9.912 7.089 1.00 98.19 194 LEU A N 1
ATOM 1544 C CA . LEU A 1 194 ? 2.925 -9.437 5.817 1.00 98.19 194 LEU A CA 1
ATOM 1545 C C . LEU A 1 194 ? 3.102 -7.922 5.904 1.00 98.19 194 LEU A C 1
ATOM 1547 O O . LEU A 1 194 ? 2.153 -7.204 6.208 1.00 98.19 194 LEU A O 1
ATOM 1551 N N . VAL A 1 195 ? 4.297 -7.432 5.614 1.00 98.25 195 VAL A N 1
ATOM 1552 C CA . VAL A 1 195 ? 4.652 -6.015 5.646 1.00 98.25 195 VAL A CA 1
ATOM 1553 C C . VAL A 1 195 ? 4.999 -5.567 4.232 1.00 98.25 195 VAL A C 1
ATOM 1555 O O . VAL A 1 195 ? 5.924 -6.113 3.632 1.00 98.25 195 VAL A O 1
ATOM 1558 N N . LEU A 1 196 ? 4.285 -4.565 3.716 1.00 98.38 196 LEU A N 1
ATOM 1559 C CA . LEU A 1 196 ? 4.698 -3.824 2.525 1.00 98.38 196 LEU A CA 1
ATOM 1560 C C . LEU A 1 196 ? 5.720 -2.774 2.951 1.00 98.38 196 LEU A C 1
ATOM 1562 O O . LEU A 1 196 ? 5.388 -1.838 3.680 1.00 98.38 196 LEU A O 1
ATOM 1566 N N . GLY A 1 197 ? 6.962 -2.955 2.527 1.00 98.12 197 GLY A N 1
ATOM 1567 C CA . GLY A 1 197 ? 8.051 -2.012 2.718 1.00 98.12 197 GLY A CA 1
ATOM 1568 C C . GLY A 1 197 ? 8.243 -1.131 1.491 1.00 98.12 197 GLY A C 1
ATOM 1569 O O . GLY A 1 197 ? 8.088 -1.584 0.356 1.00 98.12 197 GLY A O 1
ATOM 1570 N N . TYR A 1 198 ? 8.624 0.116 1.740 1.00 98.44 198 TYR A N 1
ATOM 1571 C CA . TYR A 1 198 ? 9.136 1.025 0.727 1.00 98.44 198 TYR A CA 1
ATOM 1572 C C . TYR A 1 198 ? 10.558 1.435 1.101 1.00 98.44 198 TYR A C 1
ATOM 1574 O O . TYR A 1 198 ? 10.853 1.748 2.260 1.00 98.44 198 TYR A O 1
ATOM 1582 N N . THR A 1 199 ? 11.443 1.409 0.112 1.00 98.31 199 THR A N 1
ATOM 1583 C CA . THR A 1 199 ? 12.839 1.816 0.237 1.00 98.31 199 THR A CA 1
ATOM 1584 C C . THR A 1 199 ? 13.168 2.845 -0.830 1.00 98.31 199 THR A C 1
ATOM 1586 O O . THR A 1 199 ? 12.839 2.674 -2.004 1.00 98.31 199 THR A O 1
ATOM 1589 N N . GLU A 1 200 ? 13.862 3.896 -0.419 1.00 96.94 200 GLU A N 1
ATOM 1590 C CA . GLU A 1 200 ? 14.318 4.977 -1.276 1.00 96.94 200 GLU A CA 1
ATOM 1591 C C . GLU A 1 200 ? 15.735 5.380 -0.869 1.00 96.94 200 GLU A C 1
ATOM 1593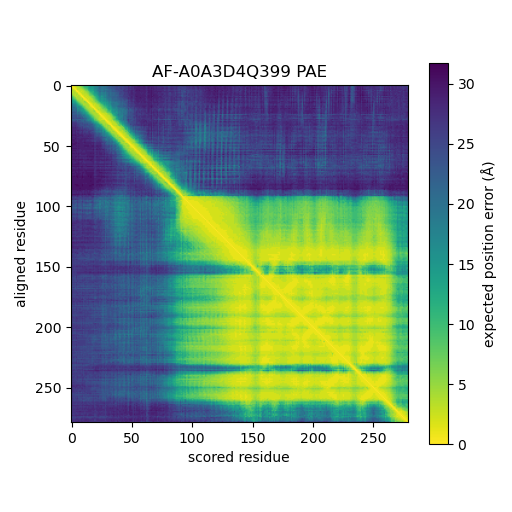 O O . GLU A 1 200 ? 15.978 5.828 0.255 1.00 96.94 200 GLU A O 1
ATOM 1598 N N . GLY A 1 201 ? 16.697 5.167 -1.768 1.00 93.19 201 GLY A N 1
ATOM 1599 C CA . GLY A 1 201 ? 18.113 5.291 -1.428 1.00 93.19 201 GLY A CA 1
ATOM 1600 C C . GLY A 1 201 ? 18.491 4.362 -0.266 1.00 93.19 201 GLY A C 1
ATOM 1601 O O . GLY A 1 201 ? 18.452 3.144 -0.407 1.00 93.19 201 GLY A O 1
ATOM 1602 N N . GLN A 1 202 ? 18.859 4.945 0.878 1.00 94.69 202 GLN A N 1
ATOM 1603 C CA . GLN A 1 202 ? 19.210 4.219 2.110 1.00 94.69 202 GLN A CA 1
ATOM 1604 C C . GLN A 1 202 ? 18.066 4.181 3.134 1.00 94.69 202 GLN A C 1
ATOM 1606 O O . GLN A 1 202 ? 18.163 3.507 4.160 1.00 94.69 202 GLN A O 1
ATOM 1611 N N . THR A 1 203 ? 16.989 4.930 2.894 1.00 97.31 203 THR A N 1
ATOM 1612 C CA . THR A 1 203 ? 15.882 5.051 3.838 1.00 97.31 203 THR A CA 1
ATOM 1613 C C . THR A 1 203 ? 14.830 4.003 3.535 1.00 97.31 203 THR A C 1
ATOM 1615 O O . THR A 1 203 ? 14.378 3.859 2.402 1.00 97.31 203 THR A O 1
ATOM 1618 N N . ARG A 1 204 ? 14.415 3.287 4.575 1.00 97.31 204 ARG A N 1
ATOM 1619 C CA . ARG A 1 204 ? 13.455 2.195 4.487 1.00 97.31 204 ARG A CA 1
ATOM 1620 C C . ARG A 1 204 ? 12.383 2.361 5.549 1.00 97.31 204 ARG A C 1
ATOM 1622 O O . ARG A 1 204 ? 12.714 2.549 6.719 1.00 97.31 204 ARG A O 1
ATOM 1629 N N . PHE A 1 205 ? 11.114 2.264 5.163 1.00 97.00 205 PHE A N 1
ATOM 1630 C CA . PHE A 1 205 ? 10.006 2.335 6.110 1.00 97.00 205 PHE A CA 1
ATOM 1631 C C . PHE A 1 205 ? 8.850 1.393 5.738 1.00 97.00 205 PHE A C 1
ATOM 1633 O O . PHE A 1 205 ? 8.614 1.117 4.559 1.00 97.00 205 PHE A O 1
ATOM 1640 N N . PRO A 1 206 ? 8.132 0.857 6.743 1.00 97.44 206 PRO A N 1
ATOM 1641 C CA . PRO A 1 206 ? 6.943 0.051 6.512 1.00 97.44 206 PRO A CA 1
ATOM 1642 C C . PRO A 1 206 ? 5.773 0.953 6.104 1.00 97.44 206 PRO A C 1
ATOM 1644 O O . PRO A 1 206 ? 5.482 1.937 6.780 1.00 97.44 206 PRO A O 1
ATOM 1647 N N . VAL A 1 207 ? 5.090 0.588 5.024 1.00 96.75 207 VAL A N 1
ATOM 1648 C CA . VAL A 1 207 ? 3.931 1.313 4.490 1.00 96.75 207 VAL A CA 1
ATOM 1649 C C . VAL A 1 207 ? 2.627 0.727 5.018 1.00 96.75 207 VAL A C 1
ATOM 1651 O O . VAL A 1 207 ? 1.778 1.467 5.499 1.00 96.75 207 VAL A O 1
ATOM 1654 N N . GLN A 1 208 ? 2.485 -0.600 4.977 1.00 97.00 208 GLN A N 1
ATOM 1655 C CA . GLN A 1 208 ? 1.280 -1.294 5.436 1.00 97.00 208 GLN A CA 1
ATOM 1656 C C . GLN A 1 208 ? 1.627 -2.646 6.048 1.00 97.00 208 GLN A C 1
ATOM 1658 O O . GLN A 1 208 ? 2.611 -3.281 5.664 1.00 97.00 208 GLN A O 1
ATOM 1663 N N . ARG A 1 209 ? 0.807 -3.091 7.003 1.00 97.00 209 ARG A N 1
ATOM 1664 C CA . ARG A 1 209 ? 0.908 -4.417 7.616 1.00 97.00 209 ARG A CA 1
ATOM 1665 C C . ARG A 1 209 ? -0.422 -5.143 7.511 1.00 97.00 209 ARG A C 1
ATOM 1667 O O . ARG A 1 209 ? -1.466 -4.562 7.802 1.00 97.00 209 ARG A O 1
ATOM 1674 N N . TRP A 1 210 ? -0.369 -6.417 7.149 1.00 96.69 210 TRP A N 1
ATOM 1675 C CA . TRP A 1 210 ? -1.525 -7.303 7.118 1.00 96.69 210 TRP A CA 1
ATOM 1676 C C . TRP A 1 210 ? -1.243 -8.554 7.959 1.00 96.69 210 TRP A C 1
ATOM 1678 O O . TRP A 1 210 ? -0.361 -9.351 7.617 1.00 96.69 210 TRP A O 1
ATOM 1688 N N . PRO A 1 211 ? -1.969 -8.761 9.068 1.00 96.56 211 PRO A N 1
ATOM 1689 C CA . PRO A 1 211 ? -1.751 -9.914 9.928 1.00 96.56 211 PRO A CA 1
ATOM 1690 C C . PRO A 1 211 ? -2.181 -11.202 9.221 1.00 96.56 211 PRO A C 1
ATOM 1692 O O . PRO A 1 211 ? -3.296 -11.291 8.713 1.00 96.56 211 PRO A O 1
ATOM 1695 N N . ARG A 1 212 ? -1.319 -12.232 9.234 1.00 96.62 212 ARG A N 1
ATOM 1696 C CA . ARG A 1 212 ? -1.598 -13.559 8.646 1.00 96.62 212 ARG A CA 1
ATOM 1697 C C . ARG A 1 212 ? -1.974 -13.520 7.158 1.00 96.62 212 ARG A C 1
ATOM 1699 O O . ARG A 1 212 ? -2.701 -14.396 6.686 1.00 96.62 212 ARG A O 1
ATOM 1706 N N . ALA A 1 213 ? -1.494 -12.515 6.435 1.00 97.81 213 ALA A N 1
ATOM 1707 C CA . ALA A 1 213 ? -1.737 -12.377 5.011 1.00 97.81 213 ALA A CA 1
ATOM 1708 C C . ALA A 1 213 ? -0.606 -12.981 4.174 1.00 97.81 213 ALA A C 1
ATOM 1710 O O . ALA A 1 213 ? 0.516 -13.183 4.638 1.00 97.81 213 ALA A O 1
ATOM 1711 N N . THR A 1 214 ? -0.915 -13.237 2.910 1.00 98.19 214 THR A N 1
ATOM 1712 C CA . THR A 1 214 ? 0.053 -13.571 1.861 1.00 98.19 214 THR A CA 1
ATOM 1713 C C . THR A 1 214 ? -0.089 -12.552 0.748 1.00 98.19 214 THR A C 1
ATOM 1715 O O . THR A 1 214 ? -1.182 -12.028 0.544 1.00 98.19 214 THR A O 1
ATOM 1718 N N . GLY A 1 215 ? 0.985 -12.241 0.035 1.00 98.06 215 GLY A N 1
ATOM 1719 C CA . GLY A 1 215 ? 0.889 -11.315 -1.079 1.00 98.06 215 GLY A CA 1
ATOM 1720 C C . GLY A 1 215 ? 1.987 -11.514 -2.096 1.00 98.06 215 GLY A C 1
ATOM 1721 O O . GLY A 1 215 ? 3.001 -12.147 -1.798 1.00 98.06 215 GLY A O 1
ATOM 1722 N N . GLN A 1 216 ? 1.744 -11.000 -3.296 1.00 98.62 216 GLN A N 1
ATOM 1723 C CA . GLN A 1 216 ? 2.694 -11.064 -4.391 1.00 98.62 216 GLN A CA 1
ATOM 1724 C C . GLN A 1 216 ? 2.522 -9.913 -5.381 1.00 98.62 216 GLN A C 1
ATOM 1726 O O . GLN A 1 216 ? 1.408 -9.422 -5.593 1.00 98.62 216 GLN A O 1
ATOM 1731 N N . PHE A 1 217 ? 3.626 -9.530 -6.014 1.00 98.62 217 PHE A N 1
ATOM 1732 C CA . PHE A 1 217 ? 3.637 -8.669 -7.188 1.00 98.62 217 PHE A CA 1
ATOM 1733 C C . PHE A 1 217 ? 3.471 -9.487 -8.464 1.00 98.62 217 PHE A C 1
ATOM 1735 O O . PHE A 1 217 ? 4.010 -10.588 -8.598 1.00 98.62 217 PHE A O 1
ATOM 1742 N N . GLU A 1 218 ? 2.716 -8.934 -9.407 1.00 98.38 218 GLU A N 1
ATOM 1743 C CA . GLU A 1 218 ? 2.579 -9.480 -10.751 1.00 98.38 218 GLU A CA 1
ATOM 1744 C C . GLU A 1 218 ? 2.582 -8.357 -11.792 1.00 98.38 218 GLU A C 1
ATOM 1746 O O . GLU A 1 218 ? 2.161 -7.228 -11.531 1.00 98.38 218 GLU A O 1
ATOM 1751 N N . TYR A 1 219 ? 3.050 -8.687 -12.989 1.00 97.69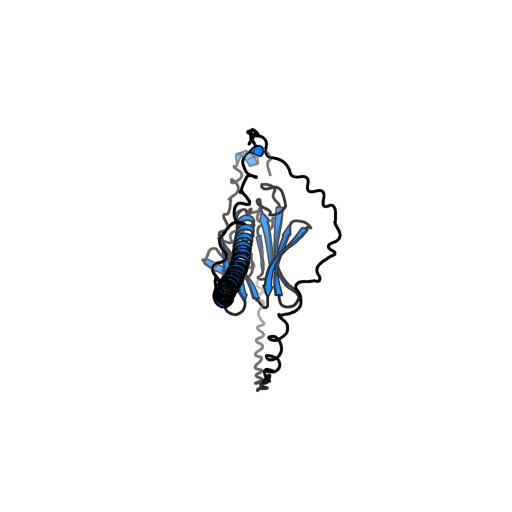 219 TYR A N 1
ATOM 1752 C CA . TYR A 1 219 ? 3.367 -7.741 -14.054 1.00 97.69 219 TYR A CA 1
ATOM 1753 C C . TYR A 1 219 ? 2.584 -8.106 -15.311 1.00 97.69 219 TYR A C 1
ATOM 1755 O O . TYR A 1 219 ? 2.603 -9.260 -15.731 1.00 97.69 219 TYR A O 1
ATOM 1763 N N . LEU A 1 220 ? 1.870 -7.151 -15.896 1.00 97.06 220 LEU A N 1
ATOM 1764 C CA . LEU A 1 220 ? 1.091 -7.359 -17.112 1.00 97.06 220 LEU A CA 1
ATOM 1765 C C . LEU A 1 220 ? 1.985 -7.151 -18.335 1.00 97.06 220 LEU A C 1
ATOM 1767 O O . LEU A 1 220 ? 2.467 -6.040 -18.562 1.00 97.06 220 LEU A O 1
ATOM 1771 N N . ASP A 1 221 ? 2.184 -8.205 -19.118 1.00 95.19 221 ASP A N 1
ATOM 1772 C CA . ASP A 1 221 ? 2.956 -8.140 -20.356 1.00 95.19 221 ASP A CA 1
ATOM 1773 C C . ASP A 1 221 ? 2.165 -7.530 -21.529 1.00 95.19 221 ASP A C 1
ATOM 1775 O O . ASP A 1 221 ? 0.988 -7.162 -21.419 1.00 95.19 221 ASP A O 1
ATOM 1779 N N . ASP A 1 222 ? 2.815 -7.431 -22.690 1.00 92.81 222 ASP A N 1
ATOM 1780 C CA . ASP A 1 222 ? 2.195 -6.889 -23.897 1.00 92.81 222 ASP A CA 1
ATOM 1781 C C . ASP A 1 222 ? 1.051 -7.758 -24.445 1.00 92.81 222 ASP A C 1
ATOM 1783 O O . ASP A 1 222 ? 0.149 -7.224 -25.098 1.00 92.81 222 ASP A O 1
ATOM 1787 N N . GLN A 1 223 ? 1.039 -9.055 -24.124 1.00 94.50 223 GLN A N 1
ATOM 1788 C CA . GLN A 1 223 ? 0.003 -10.021 -24.501 1.00 94.50 223 GLN A CA 1
ATOM 1789 C C . GLN A 1 223 ? -1.191 -10.016 -23.530 1.00 94.50 223 GLN A C 1
ATOM 1791 O O . GLN A 1 223 ? -2.170 -10.729 -23.749 1.00 94.50 223 GLN A O 1
ATOM 1796 N N . GLY A 1 224 ? -1.139 -9.208 -22.465 1.00 95.69 224 GLY A N 1
ATOM 1797 C CA . GLY A 1 224 ? -2.176 -9.149 -21.438 1.00 95.69 224 GLY A CA 1
ATOM 1798 C C . GLY A 1 224 ? -2.107 -10.299 -20.428 1.00 95.69 224 GLY A C 1
ATOM 1799 O O . GLY A 1 224 ? -3.072 -10.541 -19.699 1.00 95.69 224 GLY A O 1
ATOM 1800 N N . LYS A 1 225 ? -0.983 -11.015 -20.361 1.00 96.81 225 LYS A N 1
ATOM 1801 C CA . LYS A 1 225 ? -0.740 -12.077 -19.390 1.00 96.81 225 LYS A CA 1
ATOM 1802 C C . LYS A 1 225 ? -0.018 -11.517 -18.169 1.00 96.81 225 LYS A C 1
ATOM 1804 O O . LYS A 1 225 ? 0.921 -10.733 -18.265 1.00 96.81 225 LYS A O 1
ATOM 1809 N N . TRP A 1 226 ? -0.465 -11.955 -16.997 1.00 97.56 226 TRP A N 1
ATOM 1810 C CA . TRP A 1 226 ? 0.187 -11.638 -15.732 1.00 97.56 226 TRP A CA 1
ATOM 1811 C C . TRP A 1 226 ? 1.372 -12.578 -15.492 1.00 97.56 226 TRP A C 1
ATOM 1813 O O . TRP A 1 226 ? 1.218 -13.802 -15.479 1.00 97.56 226 TRP A O 1
ATOM 1823 N N . LEU A 1 227 ? 2.547 -11.992 -15.294 1.00 97.38 227 LEU A N 1
ATOM 1824 C CA . LEU A 1 227 ? 3.818 -12.647 -15.012 1.00 97.38 227 LEU A CA 1
ATOM 1825 C C . LEU A 1 227 ? 4.226 -12.396 -13.556 1.00 97.38 227 LEU A C 1
ATOM 1827 O O . LEU A 1 227 ? 3.814 -11.408 -12.955 1.00 97.38 227 LEU A O 1
ATOM 1831 N N . ARG A 1 228 ? 5.042 -13.283 -12.978 1.00 97.31 228 ARG A N 1
ATOM 1832 C CA . ARG A 1 228 ? 5.523 -13.168 -11.583 1.00 97.31 228 ARG A CA 1
ATOM 1833 C C . ARG A 1 228 ? 6.898 -12.524 -11.459 1.00 97.31 228 ARG A C 1
ATOM 1835 O O . ARG A 1 228 ? 7.338 -12.231 -10.357 1.00 97.31 228 ARG A O 1
ATOM 1842 N N . ASN A 1 229 ? 7.583 -12.360 -12.575 1.00 96.56 229 ASN A N 1
ATOM 1843 C CA . ASN A 1 229 ? 8.905 -11.779 -12.664 1.00 96.56 229 ASN A CA 1
ATOM 1844 C C . ASN A 1 229 ? 8.943 -10.847 -13.868 1.00 96.56 229 ASN A C 1
ATOM 1846 O O . ASN A 1 229 ? 8.309 -11.119 -14.891 1.00 96.56 229 ASN A O 1
ATOM 1850 N N . TRP A 1 230 ? 9.682 -9.757 -13.722 1.00 94.88 230 TRP A N 1
ATOM 1851 C CA . TRP A 1 230 ? 9.941 -8.801 -14.780 1.00 94.88 230 TRP A CA 1
ATOM 1852 C C . TRP A 1 230 ? 11.417 -8.392 -14.763 1.00 94.88 230 TRP A C 1
ATOM 1854 O O . TRP A 1 230 ? 11.942 -8.098 -13.687 1.00 94.88 230 TRP A O 1
ATOM 1864 N N . PRO A 1 231 ? 12.087 -8.337 -15.923 1.00 93.12 231 PRO A N 1
ATOM 1865 C CA . PRO A 1 231 ? 11.603 -8.759 -17.240 1.00 93.12 231 PRO A CA 1
ATOM 1866 C C . PRO A 1 231 ? 11.383 -10.282 -17.326 1.00 93.12 231 PRO A C 1
ATOM 1868 O O . PRO A 1 231 ? 11.947 -11.059 -16.552 1.00 93.12 231 PRO A O 1
ATOM 1871 N N . ALA A 1 232 ? 10.547 -10.724 -18.269 1.00 89.44 232 ALA A N 1
ATOM 1872 C CA . ALA A 1 232 ? 10.461 -12.143 -18.605 1.00 89.44 232 ALA A CA 1
ATOM 1873 C C . ALA A 1 232 ? 11.806 -12.586 -19.204 1.00 89.44 232 ALA A C 1
ATOM 1875 O O . ALA A 1 232 ? 12.327 -11.915 -20.096 1.00 89.44 232 ALA A O 1
ATOM 1876 N N . GLU A 1 233 ? 12.386 -13.686 -18.713 1.00 82.69 233 GLU A N 1
ATOM 1877 C CA . GLU A 1 233 ? 13.710 -14.155 -19.144 1.00 82.69 233 GLU A CA 1
ATOM 1878 C C . GLU A 1 233 ? 13.841 -14.152 -20.683 1.00 82.69 233 GLU A C 1
ATOM 1880 O O . GLU A 1 233 ? 13.090 -14.841 -21.371 1.00 82.69 233 GLU A O 1
ATOM 1885 N N . LYS A 1 234 ? 14.828 -13.405 -21.208 1.00 67.69 234 LYS A N 1
ATOM 1886 C CA . LYS A 1 234 ? 15.269 -13.408 -22.621 1.00 67.69 234 LYS A CA 1
ATOM 1887 C C . LYS A 1 234 ? 14.294 -12.846 -23.662 1.00 67.69 234 LYS A C 1
ATOM 1889 O O . LYS A 1 234 ? 14.262 -13.346 -24.786 1.00 67.69 234 LYS A O 1
ATOM 1894 N N . THR A 1 235 ? 13.528 -11.814 -23.331 1.00 65.94 235 THR A N 1
ATOM 1895 C CA . THR A 1 235 ? 12.685 -11.157 -24.337 1.00 65.94 235 THR A CA 1
ATOM 1896 C C . THR A 1 235 ? 13.225 -9.763 -24.645 1.00 65.94 235 THR A C 1
ATOM 1898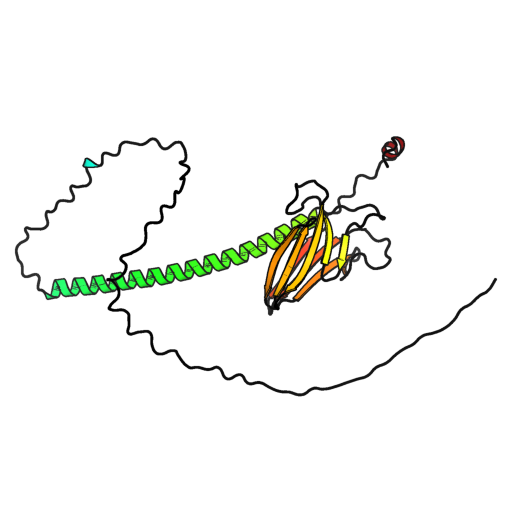 O O . THR A 1 235 ? 13.373 -8.965 -23.724 1.00 65.94 235 THR A O 1
ATOM 1901 N N . ASP A 1 236 ? 13.430 -9.443 -25.930 1.00 69.75 236 ASP A N 1
ATOM 1902 C CA . ASP A 1 236 ? 13.626 -8.069 -26.448 1.00 69.75 236 ASP A CA 1
ATOM 1903 C C . ASP A 1 236 ? 12.338 -7.218 -26.317 1.00 69.75 236 ASP A C 1
ATOM 1905 O O . ASP A 1 236 ? 12.068 -6.307 -27.099 1.00 69.75 236 ASP A O 1
ATOM 1909 N N . SER A 1 237 ? 11.469 -7.570 -25.366 1.00 66.00 237 SER A N 1
ATOM 1910 C CA . SER A 1 237 ? 10.189 -6.920 -25.129 1.00 66.00 237 SER A CA 1
ATOM 1911 C C . SER A 1 237 ? 10.385 -5.544 -24.513 1.00 66.00 237 SER A C 1
ATOM 1913 O O . SER A 1 237 ? 11.429 -5.238 -23.939 1.00 66.00 237 SER A O 1
ATOM 1915 N N . ASN A 1 238 ? 9.321 -4.745 -24.586 1.00 80.56 238 ASN A N 1
ATOM 1916 C CA . ASN A 1 238 ? 9.189 -3.451 -23.934 1.00 80.56 238 ASN A CA 1
ATOM 1917 C C . ASN A 1 238 ? 9.842 -3.445 -22.531 1.00 80.56 238 ASN A C 1
ATOM 1919 O O . ASN A 1 238 ? 9.556 -4.341 -21.732 1.00 80.56 238 ASN A O 1
ATOM 1923 N N . PRO A 1 239 ? 10.701 -2.460 -22.201 1.00 85.56 239 PRO A N 1
ATOM 1924 C CA . PRO A 1 239 ? 11.405 -2.422 -20.917 1.00 85.56 239 PRO A CA 1
ATOM 1925 C C . PRO A 1 239 ? 10.469 -2.327 -19.703 1.00 85.56 239 PRO A C 1
ATOM 1927 O O . PRO A 1 239 ? 10.876 -2.661 -18.588 1.00 85.56 239 PRO A O 1
ATOM 1930 N N . LEU A 1 240 ? 9.222 -1.883 -19.893 1.00 91.88 240 LEU A N 1
ATOM 1931 C CA . LEU A 1 240 ? 8.244 -1.706 -18.822 1.00 91.88 240 LEU A CA 1
ATOM 1932 C C . LEU A 1 240 ? 6.985 -2.559 -19.048 1.00 91.88 240 LEU A C 1
ATOM 1934 O O . LEU A 1 240 ? 6.516 -2.669 -20.183 1.00 91.88 240 LEU A O 1
ATOM 1938 N N . PRO A 1 241 ? 6.389 -3.116 -17.977 1.00 94.56 241 PRO A N 1
ATOM 1939 C CA . PRO A 1 241 ? 5.111 -3.812 -18.070 1.00 94.56 241 PRO A CA 1
ATOM 1940 C C . PRO A 1 241 ? 3.977 -2.812 -18.315 1.00 94.56 241 PRO A C 1
ATOM 1942 O O . PRO A 1 241 ? 4.050 -1.663 -17.886 1.00 94.56 241 PRO A O 1
ATOM 1945 N N . LYS A 1 242 ? 2.872 -3.251 -18.928 1.00 95.06 242 LYS A N 1
ATOM 1946 C CA . LYS A 1 242 ? 1.680 -2.404 -19.139 1.00 95.06 242 LYS A CA 1
ATOM 1947 C C . LYS A 1 242 ? 1.015 -1.994 -17.823 1.00 95.06 242 LYS A C 1
ATOM 1949 O O . LYS A 1 242 ? 0.451 -0.904 -17.700 1.00 95.06 242 LYS A O 1
ATOM 1954 N N . ALA A 1 243 ? 1.041 -2.890 -16.844 1.00 97.25 243 ALA A N 1
ATOM 1955 C CA . ALA A 1 243 ? 0.501 -2.665 -15.515 1.00 97.25 243 ALA A CA 1
ATOM 1956 C C . ALA A 1 243 ? 1.249 -3.506 -14.483 1.00 97.25 243 ALA A C 1
ATOM 1958 O O . ALA A 1 243 ? 1.781 -4.571 -14.790 1.00 97.25 243 ALA A O 1
ATOM 1959 N N . ILE A 1 244 ? 1.239 -3.042 -13.244 1.00 97.81 244 ILE A N 1
ATOM 1960 C CA . ILE A 1 244 ? 1.762 -3.762 -12.086 1.00 97.81 244 ILE A CA 1
ATOM 1961 C C . ILE A 1 244 ? 0.590 -3.977 -11.143 1.00 97.81 244 ILE A C 1
ATOM 1963 O O . ILE A 1 244 ? -0.189 -3.048 -10.914 1.00 97.81 244 ILE A O 1
ATOM 1967 N N . ARG A 1 245 ? 0.452 -5.180 -10.586 1.00 98.00 245 ARG A N 1
ATOM 1968 C CA . ARG A 1 245 ? -0.508 -5.436 -9.515 1.00 98.00 245 ARG A CA 1
ATOM 1969 C C . ARG A 1 245 ? 0.155 -5.978 -8.265 1.00 98.00 245 ARG A C 1
ATOM 1971 O O . ARG A 1 245 ? 1.068 -6.794 -8.341 1.00 98.00 245 ARG A O 1
ATOM 1978 N N . LEU A 1 246 ? -0.357 -5.544 -7.122 1.00 98.44 246 LEU A N 1
ATOM 1979 C CA . LEU A 1 246 ? -0.079 -6.113 -5.814 1.00 98.44 246 LEU A CA 1
ATOM 1980 C C . LEU A 1 246 ? -1.338 -6.840 -5.339 1.00 98.44 246 LEU A C 1
ATOM 1982 O O . LEU A 1 246 ? -2.370 -6.214 -5.085 1.00 98.44 246 LEU A O 1
ATOM 1986 N N . LEU A 1 247 ? -1.238 -8.161 -5.223 1.00 98.12 247 LEU A N 1
ATOM 1987 C CA . LEU A 1 247 ? -2.284 -9.011 -4.666 1.00 98.12 247 LEU A CA 1
ATOM 1988 C C . LEU A 1 247 ? -1.956 -9.308 -3.210 1.00 98.12 247 LEU A C 1
ATOM 1990 O O . LEU A 1 247 ? -0.863 -9.787 -2.920 1.00 98.12 247 LEU A O 1
ATOM 1994 N N . VAL A 1 248 ? -2.902 -9.068 -2.305 1.00 98.12 248 VAL A N 1
ATOM 1995 C CA . VAL A 1 248 ? -2.778 -9.412 -0.884 1.00 98.12 248 VAL A CA 1
ATOM 1996 C C . VAL A 1 248 ? -4.019 -10.173 -0.440 1.00 98.12 248 VAL A C 1
ATOM 1998 O O . VAL A 1 248 ? -5.128 -9.660 -0.512 1.00 98.12 248 VAL A O 1
ATOM 2001 N N . ASN A 1 249 ? -3.833 -11.389 0.061 1.00 98.00 249 ASN A N 1
ATOM 2002 C CA . ASN A 1 249 ? -4.892 -12.239 0.591 1.00 98.00 249 ASN A CA 1
ATOM 2003 C C . ASN A 1 249 ? -4.758 -12.329 2.113 1.00 98.00 249 ASN A C 1
ATOM 2005 O O . ASN A 1 249 ? -3.767 -12.865 2.615 1.00 98.00 249 ASN A O 1
ATOM 2009 N N . SER A 1 250 ? -5.759 -11.835 2.842 1.00 96.56 250 SER A N 1
ATOM 2010 C CA . SER A 1 250 ? -5.817 -11.806 4.306 1.00 96.56 250 SER A CA 1
ATOM 2011 C C . SER A 1 250 ? -7.083 -12.512 4.797 1.00 96.56 250 SER A C 1
ATOM 2013 O O . SER A 1 250 ? -8.145 -11.914 4.965 1.00 96.56 250 SER A O 1
ATOM 2015 N N . GLY A 1 251 ? -6.996 -13.826 5.016 1.00 95.19 251 GLY A N 1
ATOM 2016 C CA . GLY A 1 251 ? -8.145 -14.628 5.442 1.00 95.19 251 GLY A CA 1
ATOM 2017 C C . GLY A 1 251 ? -9.231 -14.716 4.364 1.00 95.19 251 GLY A C 1
ATOM 2018 O O . GLY A 1 251 ? -9.091 -15.496 3.427 1.00 95.19 251 GLY A O 1
ATOM 2019 N N . ARG A 1 252 ? -10.329 -13.967 4.533 1.00 94.50 252 ARG A N 1
ATOM 2020 C CA . ARG A 1 252 ? -11.441 -13.892 3.561 1.00 94.50 252 ARG A CA 1
ATOM 2021 C C . ARG A 1 252 ? -11.370 -12.665 2.657 1.00 94.50 252 ARG A C 1
ATOM 2023 O O . ARG A 1 252 ? -12.082 -12.625 1.660 1.00 94.50 252 ARG A O 1
ATOM 2030 N N . ASP A 1 253 ? -10.526 -11.701 3.006 1.00 94.88 253 ASP A N 1
ATOM 2031 C CA . ASP A 1 253 ? -10.412 -10.441 2.291 1.00 94.88 253 ASP A CA 1
ATOM 2032 C C . ASP A 1 253 ? -9.262 -10.532 1.282 1.00 94.88 253 ASP A C 1
ATOM 2034 O O . ASP A 1 253 ? -8.179 -11.040 1.595 1.00 94.88 253 ASP A O 1
ATOM 2038 N N . SER A 1 254 ? -9.497 -10.045 0.064 1.00 95.94 254 SER A N 1
ATOM 2039 C CA . SER A 1 254 ? -8.482 -9.939 -0.985 1.00 95.94 254 SER A CA 1
ATOM 2040 C C . SER A 1 254 ? -8.357 -8.489 -1.434 1.00 95.94 254 SER A C 1
ATOM 2042 O O . SER A 1 254 ? -9.327 -7.907 -1.923 1.00 95.94 254 SER A O 1
ATOM 2044 N N . PHE A 1 255 ? -7.162 -7.926 -1.313 1.00 95.75 255 PHE A N 1
ATOM 2045 C CA . PHE A 1 255 ? -6.824 -6.600 -1.808 1.00 95.75 255 PHE A CA 1
ATOM 2046 C C . PHE A 1 255 ? -6.082 -6.741 -3.136 1.00 95.75 255 PHE A C 1
ATOM 2048 O O . PHE A 1 255 ? -5.161 -7.551 -3.262 1.00 95.75 255 PHE A O 1
ATOM 2055 N N . ASN A 1 256 ? -6.491 -5.959 -4.131 1.00 97.19 256 ASN A N 1
ATOM 2056 C CA . ASN A 1 256 ? -5.899 -5.963 -5.462 1.00 97.19 256 ASN A CA 1
ATOM 2057 C C . ASN A 1 256 ? -5.603 -4.523 -5.882 1.00 97.19 256 ASN A C 1
ATOM 2059 O O . ASN A 1 256 ? -6.498 -3.800 -6.319 1.00 97.19 256 ASN A O 1
ATOM 2063 N N . TYR A 1 257 ? -4.349 -4.111 -5.725 1.00 97.19 257 TYR A N 1
ATOM 2064 C CA . TYR A 1 257 ? -3.896 -2.785 -6.124 1.00 97.19 257 TYR A CA 1
ATOM 2065 C C . TYR A 1 257 ? -3.308 -2.876 -7.525 1.00 97.19 257 TYR A C 1
ATOM 2067 O O . TYR A 1 257 ? -2.288 -3.533 -7.709 1.00 97.19 257 TYR A O 1
ATOM 2075 N N . VAL A 1 258 ? -3.934 -2.229 -8.507 1.00 97.56 258 VAL A N 1
ATOM 2076 C CA . VAL A 1 258 ? -3.483 -2.245 -9.905 1.00 97.56 258 VAL A CA 1
ATOM 2077 C C . VAL A 1 258 ? -3.032 -0.851 -10.307 1.00 97.56 258 VAL A C 1
ATOM 2079 O O . VAL A 1 258 ? -3.771 0.117 -10.149 1.00 97.56 258 VAL A O 1
ATOM 2082 N N . VAL A 1 259 ? -1.829 -0.760 -10.864 1.00 97.25 259 VAL A N 1
ATOM 2083 C CA . VAL A 1 259 ? -1.250 0.479 -11.376 1.00 97.25 259 VAL A CA 1
ATOM 2084 C C . VAL A 1 259 ? -0.981 0.304 -12.857 1.00 97.25 259 VAL A C 1
ATOM 2086 O O . VAL A 1 259 ? -0.199 -0.557 -13.255 1.00 97.25 259 VAL A O 1
ATOM 2089 N N . LYS A 1 260 ? -1.622 1.130 -13.684 1.00 96.62 260 LYS A N 1
ATOM 2090 C CA . LYS A 1 260 ? -1.246 1.262 -15.090 1.00 96.62 260 LYS A CA 1
ATOM 2091 C C . LYS A 1 260 ? 0.079 2.015 -15.160 1.00 96.62 260 LYS A C 1
ATOM 2093 O O . LYS A 1 260 ? 0.198 3.087 -14.569 1.00 96.62 260 LYS A O 1
ATOM 2098 N N . VAL A 1 261 ? 1.051 1.458 -15.870 1.00 92.94 261 VAL A N 1
ATOM 2099 C CA . VAL A 1 261 ? 2.337 2.123 -16.082 1.00 92.94 261 VAL A CA 1
ATOM 2100 C C . VAL A 1 261 ? 2.196 3.020 -17.302 1.00 92.94 261 VAL A C 1
ATOM 2102 O O . VAL A 1 261 ? 1.834 2.562 -18.387 1.00 92.94 261 VAL A O 1
ATOM 2105 N N . GLU A 1 262 ? 2.440 4.314 -17.123 1.00 88.00 262 GLU A N 1
ATOM 2106 C CA . GLU A 1 262 ? 2.498 5.256 -18.233 1.00 88.00 262 GLU A CA 1
ATOM 2107 C C . GLU A 1 262 ? 3.946 5.387 -18.679 1.00 88.00 262 GLU A C 1
ATOM 2109 O O . GLU A 1 262 ? 4.760 6.069 -18.058 1.00 88.00 262 GLU A O 1
ATOM 2114 N N . THR A 1 263 ? 4.287 4.706 -19.770 1.00 73.81 263 THR A N 1
ATOM 2115 C CA . THR A 1 263 ? 5.598 4.866 -20.385 1.00 73.81 263 THR A CA 1
ATOM 2116 C C . THR A 1 263 ? 5.676 6.259 -20.990 1.00 73.81 263 THR A C 1
ATOM 2118 O O . THR A 1 263 ? 5.158 6.510 -22.079 1.00 73.81 263 THR A O 1
ATOM 2121 N N . ARG A 1 264 ? 6.361 7.181 -20.311 1.00 70.81 264 ARG A N 1
ATOM 2122 C CA . ARG A 1 264 ? 6.877 8.364 -20.995 1.00 70.81 264 ARG A CA 1
ATOM 2123 C C . ARG A 1 264 ? 8.000 7.896 -21.900 1.00 70.81 264 ARG A C 1
ATOM 2125 O O . ARG A 1 264 ? 9.117 7.670 -21.440 1.00 70.81 264 ARG A O 1
ATOM 2132 N N . GLN A 1 265 ? 7.687 7.721 -23.180 1.00 64.75 265 GLN A N 1
ATOM 2133 C CA . GLN A 1 265 ? 8.730 7.627 -24.186 1.00 64.75 265 GLN A CA 1
ATOM 2134 C C . GLN A 1 265 ? 9.527 8.927 -24.094 1.00 64.75 265 GLN A C 1
ATOM 2136 O O . GLN A 1 265 ? 8.971 10.022 -24.217 1.00 64.75 265 GLN A O 1
ATOM 2141 N N . ARG A 1 266 ? 10.819 8.817 -23.771 1.00 62.97 266 ARG A N 1
ATOM 2142 C CA . ARG A 1 266 ? 11.732 9.946 -23.941 1.00 62.97 266 ARG A CA 1
ATOM 2143 C C . ARG A 1 266 ? 11.604 10.374 -25.402 1.00 62.97 266 ARG A C 1
ATOM 2145 O O . ARG A 1 266 ? 11.501 9.497 -26.258 1.00 62.97 266 ARG A O 1
ATOM 2152 N N . ALA A 1 267 ? 11.583 11.682 -25.667 1.00 62.81 267 ALA A N 1
ATOM 2153 C CA . ALA A 1 267 ? 11.691 12.171 -27.036 1.00 62.81 267 ALA A CA 1
ATOM 2154 C C . ALA A 1 267 ? 12.870 11.440 -27.685 1.00 62.81 267 ALA A C 1
ATOM 2156 O O . ALA A 1 267 ? 13.965 11.416 -27.111 1.00 62.81 267 ALA A O 1
ATOM 2157 N N . GLU A 1 268 ? 12.595 10.741 -28.784 1.00 65.31 268 GLU A N 1
ATOM 2158 C CA . GLU A 1 268 ? 13.631 10.091 -29.569 1.00 65.31 268 GLU A CA 1
ATOM 2159 C C . GLU A 1 268 ? 14.679 11.162 -29.861 1.00 65.31 268 GLU A C 1
ATOM 2161 O O . GLU A 1 268 ? 14.321 12.271 -30.264 1.00 65.31 268 GLU A O 1
ATOM 2166 N N . VAL A 1 269 ? 15.940 10.883 -29.521 1.00 66.81 269 VAL A N 1
ATOM 2167 C CA . VAL A 1 269 ? 17.027 11.840 -29.737 1.00 66.81 269 VAL A CA 1
ATOM 2168 C C . VAL A 1 269 ? 17.060 12.078 -31.239 1.00 66.81 269 VAL A C 1
ATOM 2170 O O . VAL A 1 269 ? 17.445 11.191 -32.002 1.00 66.81 269 VAL A O 1
ATOM 2173 N N . THR A 1 270 ? 16.557 13.231 -31.674 1.00 71.50 270 THR A N 1
ATOM 2174 C CA . THR A 1 270 ? 16.493 13.573 -33.093 1.00 71.50 270 THR A CA 1
ATOM 2175 C C . THR A 1 270 ? 17.902 13.567 -33.664 1.00 71.50 270 THR A C 1
ATOM 2177 O O . THR A 1 270 ? 18.861 13.889 -32.963 1.00 71.50 270 THR A O 1
ATOM 2180 N N . SER A 1 271 ? 18.034 13.221 -34.944 1.00 71.56 271 SER A N 1
ATOM 2181 C CA . SER A 1 271 ? 19.316 13.147 -35.659 1.00 71.56 271 SER A CA 1
ATOM 2182 C C . SER A 1 271 ? 20.179 14.402 -35.466 1.00 71.56 271 SER A C 1
ATOM 2184 O O . SER A 1 271 ? 21.402 14.312 -35.393 1.00 71.56 271 SER A O 1
ATOM 2186 N N . ASP A 1 272 ? 19.533 15.554 -35.298 1.00 69.94 272 ASP A N 1
ATOM 2187 C CA . ASP A 1 272 ? 20.179 16.836 -35.029 1.00 69.94 272 ASP A CA 1
ATOM 2188 C C . ASP A 1 272 ? 20.843 16.896 -33.642 1.00 69.94 272 ASP A C 1
ATOM 2190 O O . ASP A 1 272 ? 21.928 17.447 -33.514 1.00 69.94 272 ASP A O 1
ATOM 2194 N N . GLU A 1 273 ? 20.266 16.294 -32.595 1.00 68.19 273 GLU A N 1
ATOM 2195 C CA . GLU A 1 273 ? 20.892 16.259 -31.260 1.00 68.19 273 GLU A CA 1
ATOM 2196 C C . GLU A 1 273 ? 22.132 15.352 -31.229 1.00 68.19 273 GLU A C 1
ATOM 2198 O O . GLU A 1 273 ? 23.112 15.682 -30.558 1.00 68.19 273 GLU A O 1
ATOM 2203 N N . LEU A 1 274 ? 22.124 14.262 -32.008 1.00 75.00 274 LEU A N 1
ATOM 2204 C CA . LEU A 1 274 ? 23.304 13.412 -32.208 1.00 75.00 274 LEU A CA 1
ATOM 2205 C C . LEU A 1 274 ? 24.434 14.178 -32.915 1.00 75.00 274 LEU A C 1
ATOM 2207 O O . LEU A 1 274 ? 25.599 14.017 -32.559 1.00 75.00 274 LEU A O 1
ATOM 2211 N N . MET A 1 275 ? 24.105 15.064 -33.865 1.00 77.06 275 MET A N 1
ATOM 2212 C CA . MET A 1 275 ? 25.092 15.921 -34.544 1.00 77.06 275 MET A CA 1
ATOM 2213 C C . MET A 1 275 ? 25.782 16.915 -33.596 1.00 77.06 275 MET A C 1
ATOM 2215 O O . MET A 1 275 ? 26.907 17.331 -33.867 1.00 77.06 275 MET A O 1
ATOM 2219 N N . TYR A 1 276 ? 25.154 17.273 -32.471 1.00 79.50 276 TYR A N 1
ATOM 2220 C CA . TYR A 1 276 ? 25.734 18.174 -31.467 1.00 79.50 276 TYR A CA 1
ATOM 2221 C C . TYR A 1 276 ? 26.498 17.454 -30.344 1.00 79.50 276 TYR A C 1
ATOM 2223 O O . TYR A 1 276 ? 26.815 18.075 -29.328 1.00 79.50 276 TYR A O 1
ATOM 2231 N N . GLY A 1 277 ? 26.818 16.165 -30.511 1.00 70.44 277 GLY A N 1
ATOM 2232 C CA . GLY A 1 277 ? 27.607 15.403 -29.534 1.00 70.44 277 GLY A CA 1
ATOM 2233 C C . GLY A 1 277 ? 26.880 15.190 -28.207 1.00 70.44 277 GLY A C 1
ATOM 2234 O O . GLY A 1 277 ? 27.508 15.111 -27.150 1.00 70.44 277 GLY A O 1
ATOM 2235 N N . ARG A 1 278 ? 25.542 15.175 -28.242 1.00 56.03 278 ARG A N 1
ATOM 2236 C CA . ARG A 1 278 ? 24.712 14.869 -27.082 1.00 56.03 278 ARG A CA 1
ATOM 2237 C C . ARG A 1 278 ? 24.421 13.369 -27.072 1.00 56.03 278 ARG A C 1
ATOM 2239 O O . ARG A 1 278 ? 23.425 12.920 -27.636 1.00 56.03 278 ARG A O 1
ATOM 2246 N N . ASP A 1 279 ? 25.318 12.627 -26.434 1.00 57.50 279 ASP A N 1
ATOM 2247 C CA . ASP A 1 279 ? 25.230 11.169 -26.274 1.00 57.50 279 ASP A CA 1
ATOM 2248 C C . ASP A 1 279 ? 24.173 10.722 -25.243 1.00 57.50 279 ASP A C 1
ATOM 2250 O O . ASP A 1 279 ? 23.848 11.463 -24.283 1.00 57.50 279 ASP A O 1
#